Protein AF-A0A6A6JZA1-F1 (afdb_monomer)

Sequence (202 aa):
MRTACFWLVWRVARGAVVFSKGERRIKSPCVRAGSGHTCERHSVNQWWLGSPVAPGTAGSASALVFFPLVVSSAACGALLVVVTFALGLWAVARYLEDNPERHDPAEVVVDEVCGQTLVLTIPCILTQRGVFGVHLPSDALHQTIFLCSGLVCFRIFDVAKPWPVCIVDARVGGALGVMLDDIVAAIPASIVCLAMVNASFM

Structure (mmCIF, N/CA/C/O backbone):
data_AF-A0A6A6JZA1-F1
#
_entry.id   AF-A0A6A6JZA1-F1
#
loop_
_atom_site.group_PDB
_atom_site.id
_atom_site.type_symbol
_atom_site.label_atom_id
_atom_site.label_alt_id
_atom_site.label_comp_id
_atom_site.labe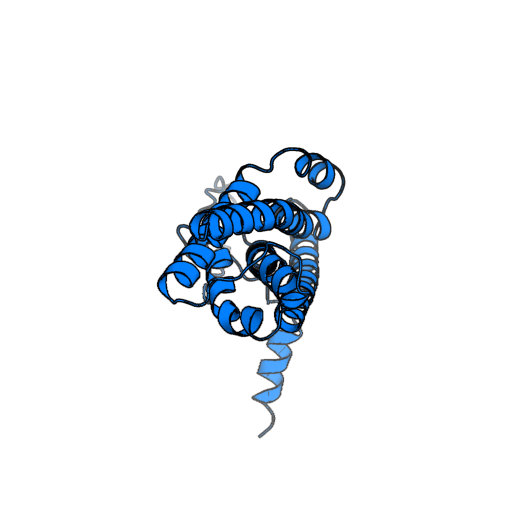l_asym_id
_atom_site.label_entity_id
_atom_site.label_seq_id
_atom_site.pdbx_PDB_ins_code
_atom_site.Cartn_x
_atom_site.Cartn_y
_atom_site.Cartn_z
_atom_site.occupancy
_atom_site.B_iso_or_equiv
_atom_site.auth_seq_id
_atom_site.auth_comp_id
_atom_site.auth_asym_id
_atom_site.auth_atom_id
_atom_site.pdbx_PDB_model_num
ATOM 1 N N . MET A 1 1 ? 9.822 -25.879 34.587 1.00 36.91 1 MET A N 1
ATOM 2 C CA . MET A 1 1 ? 9.972 -25.653 33.129 1.00 36.91 1 MET A CA 1
ATOM 3 C C . MET A 1 1 ? 8.611 -25.724 32.414 1.00 36.91 1 MET A C 1
ATOM 5 O O . MET A 1 1 ? 8.418 -26.643 31.642 1.00 36.91 1 MET A O 1
ATOM 9 N N . ARG A 1 2 ? 7.641 -24.821 32.672 1.00 32.28 2 ARG A N 1
ATOM 10 C CA . ARG A 1 2 ? 6.349 -24.748 31.926 1.00 32.28 2 ARG A CA 1
ATOM 11 C C . ARG A 1 2 ? 5.646 -23.366 31.991 1.00 32.28 2 ARG A C 1
ATOM 13 O O . ARG A 1 2 ? 4.432 -23.299 31.880 1.00 32.28 2 ARG A O 1
ATOM 20 N N . THR A 1 3 ? 6.365 -22.254 32.179 1.00 33.97 3 THR A N 1
ATOM 21 C CA . THR A 1 3 ? 5.732 -20.932 32.437 1.00 33.97 3 THR A CA 1
ATOM 22 C C . THR A 1 3 ? 6.088 -19.814 31.454 1.00 33.97 3 THR A C 1
ATOM 24 O O . THR A 1 3 ? 5.368 -18.825 31.397 1.00 33.97 3 THR A O 1
ATOM 27 N N . ALA A 1 4 ? 7.115 -19.970 30.613 1.00 29.55 4 ALA A N 1
ATOM 28 C CA . ALA A 1 4 ? 7.480 -18.943 29.627 1.00 29.55 4 ALA A CA 1
ATOM 29 C C . ALA A 1 4 ? 6.636 -19.006 28.336 1.00 29.55 4 ALA A C 1
ATOM 31 O O . ALA A 1 4 ? 6.319 -17.980 27.744 1.00 29.55 4 ALA A O 1
ATOM 32 N N . CYS A 1 5 ? 6.210 -20.205 27.924 1.00 25.75 5 CYS A N 1
ATOM 33 C CA . CYS A 1 5 ? 5.454 -20.388 26.680 1.00 25.75 5 CYS A CA 1
ATOM 34 C C . CYS A 1 5 ? 3.986 -19.936 26.813 1.00 25.75 5 CYS A C 1
ATOM 36 O O . CYS A 1 5 ? 3.404 -19.417 25.866 1.00 25.75 5 CYS A O 1
ATOM 38 N N . PHE A 1 6 ? 3.408 -20.047 28.015 1.00 25.45 6 PHE A N 1
ATOM 39 C CA . PHE A 1 6 ? 2.032 -19.615 28.269 1.00 25.45 6 PHE A CA 1
ATOM 40 C C . PHE A 1 6 ? 1.903 -18.086 28.287 1.00 25.45 6 PHE A C 1
ATOM 42 O O . PHE A 1 6 ? 0.905 -17.565 27.818 1.00 25.45 6 PHE A O 1
ATOM 49 N N . TRP A 1 7 ? 2.925 -17.350 28.736 1.00 26.45 7 TRP A N 1
ATOM 50 C CA . TRP A 1 7 ? 2.900 -15.880 28.770 1.00 26.45 7 TRP A CA 1
ATOM 51 C C . TRP A 1 7 ? 2.983 -15.229 27.385 1.00 26.45 7 TRP A C 1
ATOM 53 O O . TRP A 1 7 ? 2.331 -14.214 27.149 1.00 26.45 7 TRP A O 1
ATOM 63 N N . LEU A 1 8 ? 3.729 -15.828 26.452 1.00 30.88 8 LEU A N 1
ATOM 64 C CA . LEU A 1 8 ? 3.828 -15.329 25.079 1.00 30.88 8 LEU A CA 1
ATOM 65 C C . LEU A 1 8 ? 2.512 -15.546 24.311 1.00 30.88 8 LEU A C 1
ATOM 67 O O . LEU A 1 8 ? 2.046 -14.644 23.622 1.00 30.88 8 LEU A O 1
ATOM 71 N N . VAL A 1 9 ? 1.863 -16.700 24.508 1.00 31.53 9 VAL A N 1
ATOM 72 C CA . VAL A 1 9 ? 0.558 -17.019 23.901 1.00 31.53 9 VAL A CA 1
ATOM 73 C C . VAL A 1 9 ? -0.591 -16.266 24.590 1.00 31.53 9 VAL A C 1
ATOM 75 O O . VAL A 1 9 ? -1.517 -15.819 23.923 1.00 31.53 9 VAL A O 1
ATOM 78 N N . TRP A 1 10 ? -0.518 -16.023 25.903 1.00 29.17 10 TRP A N 1
ATOM 79 C CA . TRP A 1 10 ? -1.529 -15.263 26.655 1.00 29.17 10 TRP A CA 1
ATOM 80 C C . TRP A 1 10 ? -1.553 -13.766 26.291 1.00 29.17 10 TRP A C 1
ATOM 82 O O . TRP A 1 10 ? -2.620 -13.155 26.312 1.00 29.17 10 TRP A O 1
ATOM 92 N N . ARG A 1 11 ? -0.418 -13.187 25.863 1.00 32.66 11 ARG A N 1
ATOM 93 C CA . ARG A 1 11 ? -0.342 -11.815 25.314 1.00 32.66 11 ARG A CA 1
ATOM 94 C C . ARG A 1 11 ? -0.900 -11.705 23.886 1.00 32.66 11 ARG A C 1
ATOM 96 O O . ARG A 1 11 ? -1.399 -10.651 23.517 1.00 32.66 11 ARG A O 1
ATOM 103 N N . VAL A 1 12 ? -0.870 -12.801 23.123 1.00 37.16 12 VAL A N 1
ATOM 104 C CA . VAL A 1 12 ? -1.481 -12.912 21.785 1.00 37.16 12 VAL A CA 1
ATOM 105 C C . VAL A 1 12 ? -2.990 -13.202 21.878 1.00 37.16 12 VAL A C 1
ATOM 107 O O . VAL A 1 12 ? -3.761 -12.720 21.056 1.00 37.16 12 VAL A O 1
ATOM 110 N N . ALA A 1 13 ? -3.439 -13.927 22.909 1.00 31.69 13 ALA A N 1
ATOM 111 C CA . ALA A 1 13 ? -4.833 -14.360 23.065 1.00 31.69 13 ALA A CA 1
ATOM 112 C C . ALA A 1 13 ? -5.774 -13.334 23.737 1.00 31.69 13 ALA A C 1
ATOM 114 O O . ALA A 1 13 ? -6.988 -13.453 23.593 1.00 31.69 13 ALA A O 1
ATOM 115 N N . ARG A 1 14 ? -5.255 -12.325 24.460 1.00 31.02 14 ARG A N 1
ATOM 116 C CA . ARG A 1 14 ? -6.055 -11.259 25.113 1.00 31.02 14 ARG A CA 1
ATOM 117 C C . ARG A 1 14 ? -6.115 -9.934 24.341 1.00 31.02 14 ARG A C 1
ATOM 119 O O . ARG A 1 14 ? -6.264 -8.879 24.944 1.00 31.02 14 ARG A O 1
ATOM 126 N N . GLY A 1 15 ? -6.025 -9.967 23.014 1.00 34.81 15 GLY A N 1
ATOM 127 C CA . GLY A 1 15 ? -6.570 -8.867 22.206 1.00 34.81 15 GLY A CA 1
ATOM 128 C C . GLY A 1 15 ? -5.766 -7.563 22.158 1.00 34.81 15 GLY A C 1
ATOM 129 O O . GLY A 1 15 ? -6.158 -6.651 21.445 1.00 34.81 15 GLY A O 1
ATOM 130 N N . ALA A 1 16 ? -4.639 -7.447 22.862 1.00 32.25 16 ALA A N 1
ATOM 131 C CA . ALA A 1 16 ? -3.838 -6.225 22.891 1.00 32.25 16 ALA A CA 1
ATOM 132 C C . ALA A 1 16 ? -2.736 -6.245 21.821 1.00 32.25 16 ALA A C 1
ATOM 134 O O . ALA A 1 16 ? -1.547 -6.164 22.122 1.00 32.25 16 ALA A O 1
ATOM 135 N N . VAL A 1 17 ? -3.140 -6.346 20.557 1.00 36.25 17 VAL A N 1
ATOM 136 C CA . VAL A 1 17 ? -2.353 -5.788 19.450 1.00 36.25 17 VAL A CA 1
ATOM 137 C C . VAL A 1 17 ? -3.166 -4.635 18.871 1.00 36.25 17 VAL A C 1
ATOM 139 O O . VAL A 1 17 ? -3.538 -4.612 17.706 1.00 36.25 17 VAL A O 1
ATOM 142 N N . VAL A 1 18 ? -3.502 -3.678 19.734 1.00 37.31 18 VAL A N 1
ATOM 143 C CA . VAL A 1 18 ? -3.857 -2.337 19.279 1.00 37.31 18 VAL A CA 1
ATOM 144 C C . VAL A 1 18 ? -2.541 -1.577 19.259 1.00 37.31 18 VAL A C 1
ATOM 146 O O . VAL A 1 18 ? -1.964 -1.282 20.309 1.00 37.31 18 VAL A O 1
ATOM 149 N N . PHE A 1 19 ? -2.024 -1.347 18.054 1.00 41.75 19 PHE A N 1
ATOM 150 C CA . PHE A 1 19 ? -0.825 -0.551 17.813 1.00 41.75 19 PHE A CA 1
ATOM 151 C C . PHE A 1 19 ? -1.135 0.916 18.106 1.00 41.75 19 PHE A C 1
ATOM 153 O O . PHE A 1 19 ? -1.356 1.700 17.203 1.00 41.75 19 PHE A O 1
ATOM 160 N N . SER A 1 20 ? -1.206 1.255 19.391 1.00 32.50 20 SER A N 1
ATOM 161 C CA . SER A 1 20 ? -1.643 2.557 19.878 1.00 32.50 20 SER A CA 1
ATOM 162 C C . SER A 1 20 ? -0.616 3.662 19.611 1.00 32.50 20 SER A C 1
ATOM 164 O O . SER A 1 20 ? 0.585 3.520 19.861 1.00 32.50 20 SER A O 1
ATOM 166 N N . LYS A 1 21 ? -1.121 4.803 19.149 1.00 34.72 21 LYS A N 1
ATOM 167 C CA . LYS A 1 21 ? -0.420 6.081 19.015 1.00 34.72 21 LYS A CA 1
ATOM 168 C C . LYS A 1 21 ? -0.511 6.841 20.333 1.00 34.72 21 LYS A C 1
ATOM 170 O O . LYS A 1 21 ? -1.587 7.244 20.764 1.00 34.72 21 LYS A O 1
ATOM 175 N N . GLY A 1 22 ? 0.637 7.045 20.967 1.00 34.72 22 GLY A N 1
ATOM 176 C CA . GLY A 1 22 ? 0.732 7.789 22.218 1.00 34.72 22 GLY A CA 1
ATOM 177 C C . GLY A 1 22 ? 0.285 9.253 22.102 1.00 34.72 22 GLY A C 1
ATOM 178 O O . GLY A 1 22 ? 0.725 9.986 21.220 1.00 34.72 22 GLY A O 1
ATOM 179 N N . GLU A 1 23 ? -0.552 9.636 23.070 1.00 33.97 23 GLU A N 1
ATOM 180 C CA . GLU A 1 23 ? -0.785 10.955 23.672 1.00 33.97 23 GLU A CA 1
ATOM 181 C C . GLU A 1 23 ? -1.132 12.156 22.760 1.00 33.97 23 GLU A C 1
ATOM 183 O O . GLU A 1 23 ? -0.311 13.036 22.492 1.00 33.97 23 GLU A O 1
ATOM 188 N N . ARG A 1 24 ? -2.429 12.348 22.469 1.00 32.56 24 ARG A N 1
ATOM 189 C CA . ARG A 1 24 ? -2.971 13.717 22.487 1.00 32.56 24 ARG A CA 1
ATOM 190 C C . ARG A 1 24 ? -3.412 14.036 23.904 1.00 32.56 24 ARG A C 1
ATOM 192 O O . ARG A 1 24 ? -4.341 13.437 24.429 1.00 32.56 24 ARG A O 1
ATOM 199 N N . ARG A 1 25 ? -2.721 15.004 24.504 1.00 32.75 25 ARG A N 1
ATOM 200 C CA . ARG A 1 25 ? -3.010 15.617 25.801 1.00 32.75 25 ARG A CA 1
ATOM 201 C C . ARG A 1 25 ? -4.481 16.063 25.850 1.00 32.75 25 ARG A C 1
ATOM 203 O O . ARG A 1 25 ? -4.802 17.183 25.456 1.00 32.75 25 ARG A O 1
ATOM 210 N N . ILE A 1 26 ? -5.370 15.199 26.337 1.00 31.22 26 ILE A N 1
ATOM 211 C CA . ILE A 1 26 ? -6.751 15.563 26.650 1.00 31.22 26 ILE A CA 1
ATOM 212 C C . ILE A 1 26 ? -6.670 16.501 27.856 1.00 31.22 26 ILE A C 1
ATOM 214 O O . ILE A 1 26 ? -6.444 16.075 28.986 1.00 31.22 26 ILE A O 1
ATOM 218 N N . LYS A 1 27 ? -6.819 17.809 27.622 1.00 29.64 27 LYS A N 1
ATOM 219 C CA . LYS A 1 27 ? -7.320 18.703 28.668 1.00 29.64 27 LYS A CA 1
ATOM 220 C C . LYS A 1 27 ? -8.795 18.358 28.843 1.00 29.64 27 LYS A C 1
ATOM 222 O O . LYS A 1 27 ? -9.653 18.971 28.217 1.00 29.64 27 LYS A O 1
ATOM 227 N N . SER A 1 28 ? -9.088 17.353 29.654 1.00 33.66 28 SER A N 1
ATOM 228 C CA . SER A 1 28 ? -10.430 17.197 30.198 1.00 33.66 28 SER A CA 1
ATOM 229 C C . SER A 1 28 ? -10.670 18.397 31.119 1.00 33.66 28 SER A C 1
ATOM 231 O O . SER A 1 28 ? -9.764 18.780 31.871 1.00 33.66 28 SER A O 1
ATOM 233 N N . PRO A 1 29 ? -11.846 19.048 31.074 1.00 29.92 29 PRO A N 1
ATOM 234 C CA . PRO A 1 29 ? -12.214 19.964 32.136 1.00 29.92 29 PRO A CA 1
ATOM 235 C C . PRO A 1 29 ? -12.198 19.142 33.423 1.00 29.92 29 PRO A C 1
ATOM 237 O O . PRO A 1 29 ? -12.882 18.122 33.508 1.00 29.92 29 PRO A O 1
ATOM 240 N N . CYS A 1 30 ? -11.391 19.542 34.405 1.00 32.28 30 CYS A N 1
ATOM 241 C CA . CYS A 1 30 ? -11.480 18.988 35.747 1.00 32.28 30 CYS A CA 1
ATOM 242 C C . CYS A 1 30 ? -12.906 19.215 36.262 1.00 32.28 30 CYS A C 1
ATOM 244 O O . CYS A 1 30 ? -13.222 20.289 36.775 1.00 32.28 30 CYS A O 1
ATOM 246 N N . VAL A 1 31 ? -13.765 18.206 36.145 1.00 38.88 31 VAL A N 1
ATOM 247 C CA . VAL A 1 31 ? -14.954 18.107 36.981 1.00 38.88 31 VAL A CA 1
ATOM 248 C C . VAL A 1 31 ? -14.425 17.846 38.386 1.00 38.88 31 VAL A C 1
ATOM 250 O O . VAL A 1 31 ? -13.819 16.809 38.654 1.00 38.88 31 VAL A O 1
ATOM 253 N N . ARG A 1 32 ? -14.566 18.840 39.270 1.00 42.22 32 ARG A N 1
ATOM 254 C CA . ARG A 1 32 ? -14.274 18.689 40.699 1.00 42.22 32 ARG A CA 1
ATOM 255 C C . ARG A 1 32 ? -15.180 17.594 41.256 1.00 42.22 32 ARG A C 1
ATOM 257 O O . ARG A 1 32 ? -16.349 17.850 41.516 1.00 42.22 32 ARG A O 1
ATOM 264 N N . ALA A 1 33 ? -14.625 16.414 41.483 1.00 35.66 33 ALA A N 1
ATOM 265 C CA . ALA A 1 33 ? -15.196 15.432 42.385 1.00 35.66 33 ALA A CA 1
ATOM 266 C C . ALA A 1 33 ? -14.297 15.375 43.623 1.00 35.66 33 ALA A C 1
ATOM 268 O O . ALA A 1 33 ? -13.110 15.060 43.539 1.00 35.66 33 ALA A O 1
ATOM 269 N N . GLY A 1 34 ? -14.854 15.767 44.770 1.00 42.59 34 GLY A N 1
ATOM 270 C CA . GLY A 1 34 ? -14.250 15.478 46.062 1.00 42.59 34 GLY A CA 1
ATOM 271 C C . GLY A 1 34 ? -14.173 13.965 46.280 1.00 42.59 34 GLY A C 1
ATOM 272 O O . GLY A 1 34 ? -14.992 13.224 45.746 1.00 42.59 34 GLY A O 1
ATOM 273 N N . SER A 1 35 ? -13.212 13.554 47.109 1.00 38.03 35 SER A N 1
ATOM 274 C CA . SER A 1 35 ? -12.855 12.181 47.512 1.00 38.03 35 SER A CA 1
ATOM 275 C C . SER A 1 35 ? -11.801 11.458 46.649 1.00 38.03 35 SER A C 1
ATOM 277 O O . SER A 1 35 ? -12.060 10.880 45.602 1.00 38.03 35 SER A O 1
ATOM 279 N N . GLY A 1 36 ? -10.557 11.503 47.141 1.00 42.88 36 GLY A N 1
ATOM 280 C CA . GLY A 1 36 ? -9.776 10.316 47.517 1.00 42.88 36 GLY A CA 1
ATOM 281 C C . GLY A 1 36 ? -9.314 9.290 46.478 1.00 42.88 36 GLY A C 1
ATOM 282 O O . GLY A 1 36 ? -8.577 8.393 46.871 1.00 42.88 36 GLY A O 1
ATOM 283 N N . HIS A 1 37 ? -9.674 9.382 45.200 1.00 33.69 37 HIS A N 1
ATOM 284 C CA . HIS A 1 37 ? -9.234 8.398 44.207 1.00 33.69 37 HIS A CA 1
ATOM 285 C C . HIS A 1 37 ? -8.022 8.908 43.422 1.00 33.69 37 HIS A C 1
ATOM 287 O O . HIS A 1 37 ? -8.110 9.829 42.609 1.00 33.69 37 HIS A O 1
ATOM 293 N N . THR A 1 38 ? -6.859 8.310 43.687 1.00 32.75 38 THR A N 1
ATOM 294 C CA . THR A 1 38 ? -5.650 8.486 42.882 1.00 32.75 38 THR A CA 1
ATOM 295 C C . THR A 1 38 ? -5.937 8.021 41.459 1.00 32.75 38 THR A C 1
ATOM 297 O O . THR A 1 38 ? -6.180 6.843 41.218 1.00 32.75 38 THR A O 1
ATOM 300 N N . CYS A 1 39 ? -5.932 8.965 40.521 1.00 32.69 39 CYS A N 1
ATOM 301 C CA . CYS A 1 39 ? -6.015 8.706 39.091 1.00 32.69 39 CYS A CA 1
ATOM 302 C C . CYS A 1 39 ? -4.750 7.944 38.662 1.00 32.69 39 CYS A C 1
ATOM 304 O O . CYS A 1 39 ? -3.706 8.554 38.411 1.00 32.69 39 CYS A O 1
ATOM 306 N N . GLU A 1 40 ? -4.815 6.609 38.663 1.00 33.75 40 GLU A N 1
ATOM 307 C CA . GLU A 1 40 ? -3.762 5.762 38.111 1.00 33.75 40 GLU A CA 1
ATOM 308 C C . GLU A 1 40 ? -3.711 5.975 36.601 1.00 33.75 40 GLU A C 1
ATOM 310 O O . GLU A 1 40 ? -4.540 5.524 35.812 1.00 33.75 40 GLU A O 1
ATOM 315 N N . ARG A 1 41 ? -2.713 6.762 36.219 1.00 29.98 41 ARG A N 1
ATOM 316 C CA . ARG A 1 41 ? -2.369 7.099 34.851 1.00 29.98 41 ARG A CA 1
ATOM 317 C C . ARG A 1 41 ? -1.752 5.848 34.230 1.00 29.98 41 ARG A C 1
ATOM 319 O O . ARG A 1 41 ? -0.551 5.622 34.363 1.00 29.98 41 ARG A O 1
ATOM 326 N N . HIS A 1 42 ? -2.569 5.009 33.599 1.00 32.03 42 HIS A N 1
ATOM 327 C CA . HIS A 1 42 ? -2.067 3.893 32.804 1.00 32.03 42 HIS A CA 1
ATOM 328 C C . HIS A 1 42 ? -1.300 4.450 31.598 1.00 32.03 42 HIS A C 1
ATOM 330 O O . HIS A 1 42 ? -1.863 4.741 30.549 1.00 32.03 42 HIS A O 1
ATOM 336 N N . SER A 1 43 ? 0.009 4.624 31.787 1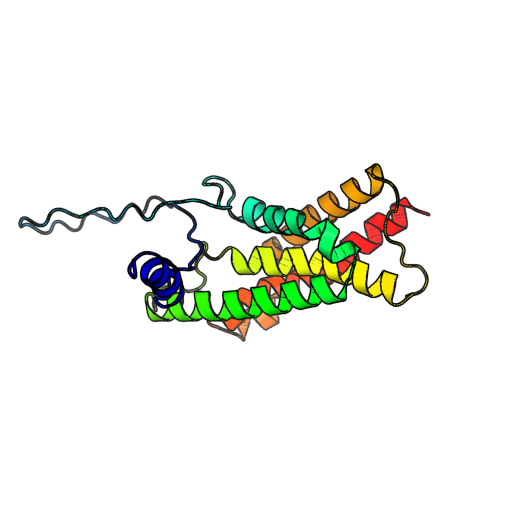.00 33.28 43 SER A N 1
ATOM 337 C CA . SER A 1 43 ? 0.999 4.799 30.729 1.00 33.28 43 SER A CA 1
ATOM 338 C C . SER A 1 43 ? 1.002 3.523 29.894 1.00 33.28 43 SER A C 1
ATOM 340 O O . SER A 1 43 ? 1.662 2.543 30.247 1.00 33.28 43 SER A O 1
ATOM 342 N N . VAL A 1 44 ? 0.208 3.493 28.824 1.00 37.09 44 VAL A N 1
ATOM 343 C CA . VAL A 1 44 ? 0.253 2.393 27.862 1.00 37.09 44 VAL A CA 1
ATOM 344 C C . VAL A 1 44 ? 1.455 2.638 26.965 1.00 37.09 44 VAL A C 1
ATOM 346 O O . VAL A 1 44 ? 1.516 3.580 26.181 1.00 37.09 44 VAL A O 1
ATOM 349 N N . ASN A 1 45 ? 2.454 1.802 27.192 1.00 29.66 45 ASN A N 1
ATOM 350 C CA . ASN A 1 45 ? 3.789 1.908 26.643 1.00 29.66 45 ASN A CA 1
ATOM 351 C C . ASN A 1 45 ? 3.763 1.876 25.108 1.00 29.66 45 ASN A C 1
ATOM 353 O O . ASN A 1 45 ? 3.201 0.971 24.496 1.00 29.66 45 ASN A O 1
ATOM 357 N N . GLN A 1 46 ? 4.412 2.888 24.543 1.00 46.06 46 GLN A N 1
ATOM 358 C CA . GLN A 1 46 ? 4.773 3.087 23.142 1.00 46.06 46 GLN A CA 1
ATOM 359 C C . GLN A 1 46 ? 5.724 1.966 22.656 1.00 46.06 46 GLN A C 1
ATOM 361 O O . GLN A 1 46 ? 6.157 1.153 23.468 1.00 46.06 46 GLN A O 1
ATOM 366 N N . TRP A 1 47 ? 6.082 1.969 21.363 1.00 36.66 47 TRP A N 1
ATOM 367 C CA . TRP A 1 47 ? 6.980 1.044 20.625 1.00 36.66 47 TRP A CA 1
ATOM 368 C C . TRP A 1 47 ? 6.230 -0.102 19.916 1.00 36.66 47 TRP A C 1
ATOM 370 O O . TRP A 1 47 ? 5.618 -0.955 20.545 1.00 36.66 47 TRP A O 1
ATOM 380 N N . TRP A 1 48 ? 6.199 -0.152 18.578 1.00 33.16 48 TRP A N 1
ATOM 381 C CA . TRP A 1 48 ? 7.398 -0.347 17.745 1.00 33.16 48 TRP A CA 1
ATOM 382 C C . TRP A 1 48 ? 7.536 0.545 16.494 1.00 33.16 48 TRP A C 1
ATOM 384 O O . TRP A 1 48 ? 8.616 0.570 15.917 1.00 33.16 48 TRP A O 1
ATOM 394 N N . LEU A 1 49 ? 6.503 1.288 16.076 1.00 43.34 49 LEU A N 1
ATOM 395 C CA . LEU A 1 49 ? 6.524 2.046 14.805 1.00 43.34 49 LEU A CA 1
ATOM 396 C C . LEU A 1 49 ? 5.776 3.395 14.850 1.00 43.34 49 LEU A C 1
ATOM 398 O O . LEU A 1 49 ? 5.677 4.073 13.838 1.00 43.34 49 LEU A O 1
ATOM 402 N N . GLY A 1 50 ? 5.262 3.820 16.009 1.00 38.00 50 GLY A N 1
ATOM 403 C CA . GLY A 1 50 ? 4.557 5.098 16.161 1.00 38.00 50 GLY A CA 1
ATOM 404 C C . GLY A 1 50 ? 5.490 6.236 16.582 1.00 38.00 50 GLY A C 1
ATOM 405 O O . GLY A 1 50 ? 5.967 6.264 17.718 1.00 38.00 50 GLY A O 1
ATOM 406 N N . SER A 1 51 ? 5.721 7.207 15.695 1.00 38.78 51 SER A N 1
ATOM 407 C CA . SER A 1 51 ? 6.338 8.488 16.069 1.00 38.78 51 SER A CA 1
ATOM 408 C C . SER A 1 51 ? 5.328 9.347 16.846 1.00 38.78 51 SER A C 1
ATOM 410 O O . SER A 1 51 ? 4.198 9.483 16.383 1.00 38.78 51 SER A O 1
ATOM 412 N N . PRO A 1 52 ? 5.6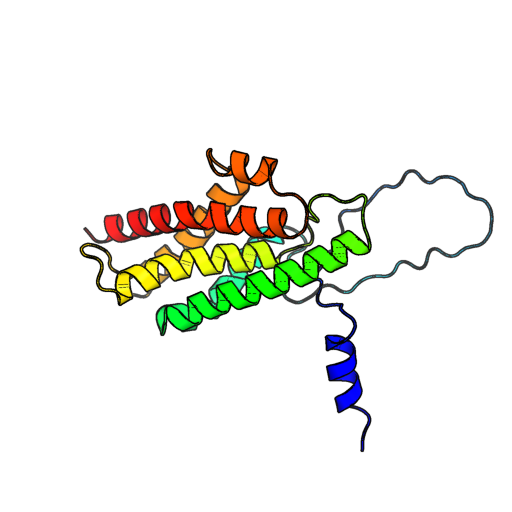95 9.984 17.976 1.00 39.81 52 PRO A N 1
ATOM 413 C CA . PRO A 1 52 ? 4.800 10.902 18.691 1.00 39.81 52 PRO A CA 1
ATOM 414 C C . PRO A 1 52 ? 4.474 12.176 17.886 1.00 39.81 52 PRO A C 1
ATOM 416 O O . PRO A 1 52 ? 3.579 12.926 18.262 1.00 39.81 52 PRO A O 1
ATOM 419 N N . VAL A 1 53 ? 5.195 12.430 16.785 1.00 50.50 53 VAL A N 1
ATOM 420 C CA . VAL A 1 53 ? 5.086 13.657 15.977 1.00 50.50 53 VAL A CA 1
ATOM 421 C C . VAL A 1 53 ? 4.335 13.417 14.664 1.00 50.50 53 VAL A C 1
ATOM 423 O O . VAL A 1 53 ? 3.513 14.235 14.265 1.00 50.50 53 VAL A O 1
ATOM 426 N N . ALA A 1 54 ? 4.593 12.284 14.004 1.00 54.25 54 ALA A N 1
ATOM 427 C CA . ALA A 1 54 ? 3.968 11.903 12.734 1.00 54.25 54 ALA A CA 1
ATOM 428 C C . ALA A 1 54 ? 3.790 10.375 12.670 1.00 54.25 54 ALA A C 1
ATOM 430 O O . ALA A 1 54 ? 4.470 9.684 11.910 1.00 54.25 54 ALA A O 1
ATOM 431 N N . PRO A 1 55 ? 2.911 9.818 13.508 1.00 60.00 55 PRO A N 1
ATOM 432 C CA . PRO A 1 55 ? 2.677 8.375 13.572 1.00 60.00 55 PRO A CA 1
ATOM 433 C C . PRO A 1 55 ? 2.144 7.840 12.248 1.00 60.00 55 PRO A C 1
ATOM 435 O O . PRO A 1 55 ? 2.441 6.699 11.926 1.00 60.00 55 PRO A O 1
ATOM 438 N N . GLY A 1 56 ? 1.486 8.703 11.462 1.00 58.59 56 GLY A N 1
ATOM 439 C CA . GLY A 1 56 ? 0.968 8.325 10.160 1.00 58.59 56 GLY A CA 1
ATOM 440 C C . GLY A 1 56 ? 2.055 8.035 9.113 1.00 58.59 56 GLY A C 1
ATOM 441 O O . GLY A 1 56 ? 2.102 7.049 8.377 1.00 58.59 56 GLY A O 1
ATOM 442 N N . THR A 1 57 ? 3.058 8.911 9.111 1.00 72.38 57 THR A N 1
ATOM 443 C CA . THR A 1 57 ? 4.254 8.751 8.284 1.00 72.38 57 THR A CA 1
ATOM 444 C C . THR A 1 57 ? 5.087 7.559 8.737 1.00 72.38 57 THR A C 1
ATOM 446 O O . THR A 1 57 ? 5.677 6.880 7.907 1.00 72.38 57 THR A O 1
ATOM 449 N N . ALA A 1 58 ? 5.138 7.295 10.043 1.00 75.38 58 ALA A N 1
ATOM 450 C CA . ALA A 1 58 ? 5.886 6.170 10.585 1.00 75.38 58 ALA A CA 1
ATOM 451 C C . ALA A 1 58 ? 5.202 4.820 10.283 1.00 75.38 58 ALA A C 1
ATOM 453 O O . ALA A 1 58 ? 5.894 3.859 9.946 1.00 75.38 58 ALA A O 1
ATOM 454 N N . GLY A 1 59 ? 3.864 4.777 10.296 1.00 71.19 59 GLY A N 1
ATOM 455 C CA . GLY A 1 59 ? 3.059 3.657 9.806 1.00 71.19 59 GLY A CA 1
ATOM 456 C C . GLY A 1 59 ? 3.324 3.362 8.340 1.00 71.19 59 GLY A C 1
ATOM 457 O O . GLY A 1 59 ? 3.828 2.290 8.004 1.00 71.19 59 GLY A O 1
ATOM 458 N N . SER A 1 60 ? 3.117 4.356 7.479 1.00 76.31 60 SER A N 1
ATOM 459 C CA . SER A 1 60 ? 3.407 4.240 6.044 1.00 76.31 60 SER A CA 1
ATOM 460 C C . SER A 1 60 ? 4.868 3.822 5.791 1.00 76.31 60 SER A C 1
ATOM 462 O O . SER A 1 60 ? 5.143 2.862 5.077 1.00 76.31 60 SER A O 1
ATOM 464 N N . ALA A 1 61 ? 5.845 4.454 6.449 1.00 84.75 61 ALA A N 1
ATOM 465 C CA . ALA A 1 61 ? 7.258 4.099 6.292 1.00 84.75 61 ALA A CA 1
ATOM 466 C C . ALA A 1 61 ? 7.582 2.669 6.757 1.00 84.75 61 ALA A C 1
ATOM 468 O O . ALA A 1 61 ? 8.500 2.048 6.225 1.00 84.75 61 ALA A O 1
ATOM 469 N N . SER A 1 62 ? 6.830 2.113 7.710 1.00 81.94 62 SER A N 1
ATOM 470 C CA . SER A 1 62 ? 7.044 0.739 8.171 1.00 81.94 62 SER A CA 1
ATOM 471 C C . SER A 1 62 ? 6.778 -0.305 7.085 1.00 81.94 62 SER A C 1
ATOM 473 O O . SER A 1 62 ? 7.466 -1.326 7.040 1.00 81.94 62 SER A O 1
ATOM 475 N N . ALA A 1 63 ? 5.864 -0.019 6.150 1.00 82.62 63 ALA A N 1
ATOM 476 C CA . ALA A 1 63 ? 5.593 -0.891 5.012 1.00 82.62 63 ALA A CA 1
ATOM 477 C C . ALA A 1 63 ? 6.829 -1.065 4.106 1.00 82.62 63 ALA A C 1
ATOM 479 O O . ALA A 1 63 ? 6.996 -2.109 3.473 1.00 82.62 63 ALA A O 1
ATOM 480 N N . LEU A 1 64 ? 7.746 -0.086 4.095 1.00 83.94 64 LEU A N 1
ATOM 481 C CA . LEU A 1 64 ? 8.986 -0.135 3.314 1.00 83.94 64 LEU A CA 1
ATOM 482 C C . LEU A 1 64 ? 9.929 -1.252 3.780 1.00 83.94 64 LEU A C 1
ATOM 484 O O . LEU A 1 64 ? 10.687 -1.780 2.971 1.00 83.94 64 LEU A O 1
ATOM 488 N N . VAL A 1 65 ? 9.859 -1.670 5.050 1.00 85.50 65 VAL A N 1
ATOM 489 C CA . VAL A 1 65 ? 10.658 -2.798 5.569 1.00 85.50 65 VAL A CA 1
ATOM 490 C C . VAL A 1 65 ? 10.320 -4.095 4.828 1.00 85.50 65 VAL A C 1
ATOM 492 O O . VAL A 1 65 ? 11.190 -4.936 4.609 1.00 85.50 65 VAL A O 1
ATOM 495 N N . PHE A 1 66 ? 9.071 -4.240 4.384 1.00 82.38 66 PHE A N 1
ATOM 496 C CA . PHE A 1 66 ? 8.608 -5.408 3.639 1.00 82.38 66 PHE A CA 1
ATOM 497 C C . PHE A 1 66 ? 8.861 -5.304 2.131 1.00 82.38 66 PHE A C 1
ATOM 499 O O . PHE A 1 66 ? 8.630 -6.273 1.410 1.00 82.38 66 PHE A O 1
ATOM 506 N N . PHE A 1 67 ? 9.370 -4.175 1.631 1.00 84.06 67 PHE A N 1
ATOM 507 C CA . PHE A 1 67 ? 9.541 -3.948 0.198 1.00 84.06 67 PHE A CA 1
ATOM 508 C C . PHE A 1 67 ? 10.370 -5.024 -0.530 1.00 84.06 67 PHE A C 1
ATOM 510 O O . PHE A 1 67 ? 9.900 -5.500 -1.565 1.00 84.06 67 PHE A O 1
ATOM 517 N N . PRO A 1 68 ? 11.530 -5.492 -0.018 1.00 86.06 68 PRO A N 1
ATOM 518 C CA . PRO A 1 68 ? 12.291 -6.547 -0.695 1.00 86.06 68 PRO A CA 1
ATOM 519 C C . PRO A 1 68 ? 11.472 -7.827 -0.900 1.00 86.06 68 PRO A C 1
ATOM 521 O O . PRO A 1 68 ? 11.576 -8.483 -1.936 1.00 86.06 68 PRO A O 1
ATOM 524 N N . LEU A 1 69 ? 10.606 -8.154 0.065 1.00 87.75 69 LEU A N 1
ATOM 525 C CA . LEU A 1 69 ? 9.707 -9.299 -0.029 1.00 87.75 69 LEU A CA 1
ATOM 526 C C . LEU A 1 69 ? 8.635 -9.077 -1.108 1.00 87.75 69 LEU A C 1
ATOM 528 O O . LEU A 1 69 ? 8.394 -9.976 -1.913 1.00 87.75 69 LEU A O 1
ATOM 532 N N . VAL A 1 70 ? 8.045 -7.880 -1.173 1.00 87.56 70 VAL A N 1
ATOM 533 C CA . VAL A 1 70 ? 7.021 -7.520 -2.173 1.00 87.56 70 VAL A CA 1
ATOM 534 C C . VAL A 1 70 ? 7.585 -7.575 -3.598 1.00 87.56 70 VAL A C 1
ATOM 536 O O . VAL A 1 70 ? 6.940 -8.124 -4.490 1.00 87.56 70 VAL A O 1
ATOM 539 N N . VAL A 1 71 ? 8.806 -7.074 -3.810 1.00 86.00 71 VAL A N 1
ATOM 540 C CA . VAL A 1 71 ? 9.483 -7.126 -5.118 1.00 86.00 71 VAL A CA 1
ATOM 541 C C . VAL A 1 71 ? 9.814 -8.560 -5.519 1.00 86.00 71 VAL A C 1
ATOM 543 O O . VAL A 1 71 ? 9.633 -8.931 -6.679 1.00 86.00 71 VAL A O 1
ATOM 546 N N . SER A 1 72 ? 10.264 -9.384 -4.565 1.00 87.69 72 SER A N 1
ATOM 547 C CA . SER A 1 72 ? 10.605 -10.786 -4.838 1.00 87.69 72 SER A CA 1
ATOM 548 C C . SER A 1 72 ? 9.394 -11.608 -5.290 1.00 87.69 72 SER A C 1
ATOM 550 O O . SER A 1 72 ? 9.521 -12.513 -6.111 1.00 87.69 72 SER A O 1
ATOM 552 N N . SER A 1 73 ? 8.206 -11.281 -4.776 1.00 92.12 73 SER A N 1
ATOM 553 C CA . SER A 1 73 ? 6.965 -11.983 -5.069 1.00 92.12 73 SER A CA 1
ATOM 554 C C . SER A 1 73 ? 5.779 -11.074 -4.778 1.00 92.12 73 SER A C 1
ATOM 556 O O . SER A 1 73 ? 5.445 -10.809 -3.619 1.00 92.12 73 SER A O 1
ATOM 558 N N . ALA A 1 74 ? 5.070 -10.652 -5.827 1.00 92.12 74 ALA A N 1
ATOM 559 C CA . ALA A 1 74 ? 3.871 -9.847 -5.650 1.00 92.12 74 ALA A CA 1
ATOM 560 C C . ALA A 1 74 ? 2.758 -10.640 -4.941 1.00 92.12 74 ALA A C 1
ATOM 562 O O . ALA A 1 74 ? 1.896 -10.047 -4.297 1.00 92.12 74 ALA A O 1
ATOM 563 N N . ALA A 1 75 ? 2.805 -11.978 -4.987 1.00 93.88 75 ALA A N 1
ATOM 564 C CA . ALA A 1 75 ? 1.931 -12.835 -4.191 1.00 93.88 75 ALA A CA 1
ATOM 565 C C . ALA A 1 75 ? 2.206 -12.699 -2.684 1.00 93.88 75 ALA A C 1
ATOM 567 O O . ALA A 1 75 ? 1.262 -12.671 -1.897 1.00 93.88 75 ALA A O 1
ATOM 568 N N . CYS A 1 76 ? 3.472 -12.554 -2.273 1.00 93.62 76 CYS A N 1
ATOM 569 C CA . CYS A 1 76 ? 3.812 -12.262 -0.880 1.00 93.62 76 CYS A CA 1
ATOM 570 C C . CYS A 1 76 ? 3.316 -10.872 -0.466 1.00 93.62 76 CYS A C 1
ATOM 572 O O . CYS A 1 76 ? 2.768 -10.735 0.624 1.00 93.62 76 CYS A O 1
ATOM 574 N N . GLY A 1 77 ? 3.437 -9.867 -1.339 1.00 93.06 77 GLY A N 1
ATOM 575 C CA . GLY A 1 77 ? 2.857 -8.541 -1.094 1.00 93.06 77 GLY A CA 1
ATOM 576 C C . GLY A 1 77 ? 1.335 -8.572 -0.953 1.00 93.06 77 GLY A C 1
ATOM 577 O O . GLY A 1 77 ? 0.791 -8.040 0.010 1.00 93.06 77 GLY A O 1
ATOM 578 N N . ALA A 1 78 ? 0.640 -9.282 -1.844 1.00 94.38 78 ALA A N 1
ATOM 579 C CA . ALA A 1 78 ? -0.809 -9.448 -1.766 1.00 94.38 78 ALA A CA 1
ATOM 580 C C . ALA A 1 78 ? -1.234 -10.181 -0.483 1.00 94.38 78 ALA A C 1
ATOM 582 O O . ALA A 1 78 ? -2.200 -9.782 0.164 1.00 94.38 78 ALA A O 1
ATOM 583 N N . LEU A 1 79 ? -0.490 -11.217 -0.082 1.00 95.06 79 LEU A N 1
ATOM 584 C CA . LEU A 1 79 ? -0.722 -11.913 1.180 1.00 95.06 79 LEU A CA 1
ATOM 585 C C . LEU A 1 79 ? -0.527 -10.981 2.380 1.00 95.06 79 LEU A C 1
ATOM 587 O O . LEU A 1 79 ? -1.351 -11.009 3.290 1.00 95.06 79 LEU A O 1
ATOM 591 N N . LEU A 1 80 ? 0.519 -10.147 2.378 1.00 92.69 80 LEU A N 1
ATOM 592 C CA . LEU A 1 80 ? 0.732 -9.151 3.428 1.00 92.69 80 LEU A CA 1
ATOM 593 C C . LEU A 1 80 ? -0.459 -8.203 3.532 1.00 92.69 80 LEU A C 1
ATOM 595 O O . LEU A 1 80 ? -0.982 -8.070 4.630 1.00 92.69 80 LEU A O 1
ATOM 599 N N . VAL A 1 81 ? -0.937 -7.644 2.413 1.00 94.50 81 VAL A N 1
ATOM 600 C CA . VAL A 1 81 ? -2.131 -6.779 2.391 1.00 94.50 81 VAL A CA 1
ATOM 601 C C . VAL A 1 81 ? -3.334 -7.496 3.002 1.00 94.50 81 VAL A C 1
ATOM 603 O O . VAL A 1 81 ? -3.990 -6.947 3.878 1.00 94.50 81 VAL A O 1
ATOM 606 N N . VAL A 1 82 ? -3.616 -8.737 2.592 1.00 95.25 82 VAL A N 1
ATOM 607 C CA . VAL A 1 82 ? -4.749 -9.511 3.131 1.00 95.25 82 VAL A CA 1
ATOM 608 C C . VAL A 1 82 ? -4.606 -9.742 4.637 1.00 95.25 82 VAL A C 1
ATOM 610 O O . VAL A 1 82 ? -5.574 -9.584 5.380 1.00 95.25 82 VAL A O 1
ATOM 613 N N . VAL A 1 83 ? -3.407 -10.098 5.101 1.00 92.81 83 VAL A N 1
ATOM 614 C CA . VAL A 1 83 ? -3.136 -10.355 6.520 1.00 92.81 83 VAL A CA 1
ATOM 615 C C . VAL A 1 83 ? -3.262 -9.072 7.338 1.00 92.81 83 VAL A C 1
ATOM 617 O O . VAL A 1 83 ? -3.966 -9.070 8.345 1.00 92.81 83 VAL A O 1
ATOM 620 N N . THR A 1 84 ? -2.632 -7.974 6.914 1.00 90.12 84 THR A N 1
ATOM 621 C CA . THR A 1 84 ? -2.723 -6.681 7.607 1.00 90.12 84 THR A CA 1
ATOM 622 C C . THR A 1 84 ? -4.142 -6.135 7.584 1.00 90.12 84 THR A C 1
ATOM 624 O O . THR A 1 84 ? -4.592 -5.607 8.594 1.00 90.12 84 THR A O 1
ATOM 627 N N . PHE A 1 85 ? -4.882 -6.336 6.490 1.00 92.25 85 PHE A N 1
ATOM 628 C CA . PHE A 1 85 ? -6.281 -5.937 6.395 1.00 92.25 85 PHE A CA 1
ATOM 629 C C . PHE A 1 85 ? -7.146 -6.699 7.405 1.00 92.25 85 PHE A C 1
ATOM 631 O O . PHE A 1 85 ? -7.873 -6.093 8.186 1.00 92.25 85 PHE A O 1
ATOM 638 N N . ALA A 1 86 ? -7.023 -8.029 7.457 1.00 91.50 86 ALA A N 1
ATOM 639 C CA . ALA A 1 86 ? -7.773 -8.861 8.397 1.00 91.50 86 ALA A CA 1
ATOM 640 C C . ALA A 1 86 ? -7.425 -8.555 9.865 1.00 91.50 86 ALA A C 1
ATOM 642 O O . ALA A 1 86 ? -8.319 -8.469 10.710 1.00 91.50 86 ALA A O 1
ATOM 643 N N . LEU A 1 87 ? -6.136 -8.362 10.169 1.00 87.62 87 LEU A N 1
ATOM 644 C CA . LEU A 1 87 ? -5.678 -7.976 11.506 1.00 87.62 87 LEU A CA 1
ATOM 645 C C . LEU A 1 87 ? -6.177 -6.583 11.895 1.00 87.62 87 LEU A C 1
ATOM 647 O O . LEU A 1 87 ? -6.612 -6.398 13.029 1.00 87.62 87 LEU A O 1
ATOM 651 N N . GLY A 1 88 ? -6.152 -5.630 10.962 1.00 87.44 88 GLY A N 1
ATOM 652 C CA . GLY A 1 88 ? -6.674 -4.284 11.161 1.00 87.44 88 GLY A CA 1
ATOM 653 C C . GLY A 1 88 ? -8.175 -4.295 11.431 1.00 87.44 88 GLY A C 1
ATOM 654 O O . GLY A 1 88 ? -8.606 -3.757 12.444 1.00 87.44 88 GLY A O 1
ATOM 655 N N . LEU A 1 89 ? -8.966 -5.016 10.630 1.00 88.56 89 LEU A N 1
ATOM 656 C CA . LEU A 1 89 ? -10.405 -5.167 10.875 1.00 88.56 89 LEU A CA 1
ATOM 657 C C . LEU A 1 89 ? -10.706 -5.714 12.266 1.00 88.56 89 LEU A C 1
ATOM 659 O O . LEU A 1 89 ? -11.563 -5.181 12.968 1.00 88.56 89 LEU A O 1
ATOM 663 N N . TRP A 1 90 ? -9.998 -6.766 12.674 1.00 86.62 90 TRP A N 1
ATOM 664 C CA . TRP A 1 90 ? -10.166 -7.340 14.002 1.00 86.62 90 TRP A CA 1
ATOM 665 C C . TRP A 1 90 ? -9.766 -6.351 15.105 1.00 86.62 90 TRP A C 1
ATOM 667 O O . TRP A 1 90 ? -10.512 -6.189 16.069 1.00 86.62 90 TRP A O 1
ATOM 677 N N . ALA A 1 91 ? -8.634 -5.659 14.958 1.00 83.00 91 ALA A N 1
ATOM 678 C CA . ALA A 1 91 ? -8.145 -4.704 15.949 1.00 83.00 91 ALA A CA 1
ATOM 679 C C . ALA A 1 91 ? -9.080 -3.493 16.099 1.00 83.00 91 ALA A C 1
ATOM 681 O O . ALA A 1 91 ? -9.414 -3.115 17.222 1.00 83.00 91 ALA A O 1
ATOM 682 N N . VAL A 1 92 ? -9.548 -2.916 14.987 1.00 83.62 92 VAL A N 1
ATOM 683 C CA . VAL A 1 92 ? -10.475 -1.777 15.002 1.00 83.62 92 VAL A CA 1
ATOM 684 C C . VAL A 1 92 ? -11.842 -2.197 15.533 1.00 83.62 92 VAL A C 1
ATOM 686 O O . VAL A 1 92 ? -12.418 -1.476 16.340 1.00 83.62 92 VAL A O 1
ATOM 689 N N . ALA A 1 93 ? -12.350 -3.375 15.155 1.00 84.88 93 ALA A N 1
ATOM 690 C CA . ALA A 1 93 ? -13.625 -3.869 15.674 1.00 84.88 93 ALA A CA 1
ATOM 691 C C . ALA A 1 93 ? -13.590 -4.003 17.202 1.00 84.88 93 ALA A C 1
ATOM 693 O O . ALA A 1 93 ? -14.478 -3.495 17.879 1.00 84.88 93 ALA A O 1
ATOM 694 N N . ARG A 1 94 ? -12.521 -4.596 17.749 1.00 82.44 94 ARG A N 1
ATOM 695 C CA . ARG A 1 94 ? -12.308 -4.689 19.202 1.00 82.44 94 ARG A CA 1
ATOM 696 C C . ARG A 1 94 ? -12.186 -3.325 19.867 1.00 82.44 94 ARG A C 1
ATOM 698 O O . ARG A 1 94 ? -12.759 -3.106 20.925 1.00 82.44 94 ARG A O 1
ATOM 705 N N . TYR A 1 95 ? -11.474 -2.395 19.241 1.00 80.12 95 TYR A N 1
ATOM 706 C CA . TYR A 1 95 ? -11.325 -1.053 19.786 1.00 80.12 95 TYR A CA 1
ATOM 707 C C . TYR A 1 95 ? -12.662 -0.300 19.862 1.00 80.12 95 TYR A C 1
ATOM 709 O O . TYR A 1 95 ? -12.939 0.361 20.862 1.00 80.12 95 TYR A O 1
ATOM 717 N N . LEU A 1 96 ? -13.485 -0.404 18.814 1.00 81.19 96 LEU A N 1
ATOM 718 C CA . LEU A 1 96 ? -14.801 0.232 18.747 1.00 81.19 96 LEU A CA 1
ATOM 719 C C . LEU A 1 96 ? -15.817 -0.427 19.693 1.00 81.19 96 LEU A C 1
ATOM 721 O O . LEU A 1 96 ? -16.693 0.270 20.195 1.00 81.19 96 LEU A O 1
ATOM 725 N N . GLU A 1 97 ? -15.690 -1.732 19.975 1.00 81.69 97 GLU A N 1
ATOM 726 C CA . GLU A 1 97 ? -16.463 -2.413 21.031 1.00 81.69 97 GLU A CA 1
ATOM 727 C C . GLU A 1 97 ? -16.209 -1.776 22.408 1.00 81.69 97 GLU A C 1
ATOM 729 O O . GLU A 1 97 ? -17.154 -1.527 23.156 1.00 81.69 97 GLU A O 1
ATOM 734 N N . ASP A 1 98 ? -14.945 -1.476 22.721 1.00 76.31 98 ASP A N 1
ATOM 735 C CA . ASP A 1 98 ? -14.538 -0.899 24.008 1.00 76.31 98 ASP A CA 1
ATOM 736 C C . ASP A 1 98 ? -14.726 0.632 24.084 1.00 76.31 98 ASP A C 1
ATOM 738 O O . ASP A 1 98 ? -14.713 1.198 25.177 1.00 76.31 98 ASP A O 1
ATOM 742 N N . ASN A 1 99 ? -14.885 1.316 22.941 1.00 75.62 99 ASN A N 1
ATOM 743 C CA . ASN A 1 99 ? -14.983 2.782 22.838 1.00 75.62 99 ASN A CA 1
ATOM 744 C C . ASN A 1 99 ? -16.084 3.205 21.840 1.00 75.62 99 ASN A C 1
ATOM 746 O O . ASN A 1 99 ? -15.778 3.812 20.806 1.00 75.62 99 ASN A O 1
ATOM 750 N N . PRO A 1 100 ? -17.364 2.899 22.114 1.00 72.50 100 PRO A N 1
ATOM 751 C CA . PRO A 1 100 ? -18.461 3.056 21.155 1.00 72.50 100 PRO A CA 1
ATOM 752 C C . PRO A 1 100 ? -18.736 4.510 20.734 1.00 72.50 100 PRO A C 1
ATOM 754 O O . PRO A 1 100 ? -19.327 4.752 19.685 1.00 72.50 100 PRO A O 1
ATOM 757 N N . GLU A 1 101 ? -18.315 5.499 21.523 1.00 73.69 101 GLU A N 1
ATOM 758 C CA . GLU A 1 101 ? -18.428 6.920 21.183 1.00 73.69 101 GLU A CA 1
ATOM 759 C C . GLU A 1 101 ? -17.385 7.407 20.163 1.00 73.69 101 GLU A C 1
ATOM 761 O O . GLU A 1 101 ? -17.562 8.467 19.550 1.00 73.69 101 GLU A O 1
ATOM 766 N N . ARG A 1 102 ? -16.294 6.660 19.960 1.00 68.31 102 ARG A N 1
ATOM 767 C CA . ARG A 1 102 ? -15.232 7.046 19.031 1.00 68.31 102 ARG A CA 1
ATOM 768 C C . ARG A 1 102 ? -15.535 6.536 17.631 1.00 68.31 102 ARG A C 1
ATOM 770 O O . ARG A 1 102 ? -15.756 5.354 17.413 1.00 68.31 102 ARG A O 1
ATOM 777 N N . HIS A 1 103 ? -15.484 7.453 16.678 1.00 59.44 103 HIS A N 1
ATOM 778 C CA . HIS A 1 103 ? -15.603 7.171 15.258 1.00 59.44 103 HIS A CA 1
ATOM 779 C C . HIS A 1 103 ? -14.254 7.557 14.652 1.00 59.44 103 HIS A C 1
ATOM 781 O O . HIS A 1 103 ? -13.871 8.718 14.761 1.00 59.44 103 HIS A O 1
ATOM 787 N N . ASP A 1 104 ? -13.527 6.577 14.116 1.00 61.03 104 ASP A N 1
ATOM 788 C CA . ASP A 1 104 ? -12.161 6.709 13.582 1.00 61.03 104 ASP A CA 1
ATOM 789 C C . ASP A 1 104 ? -11.059 6.975 14.642 1.00 61.03 104 ASP A C 1
ATOM 791 O O . ASP A 1 104 ? -10.723 8.122 14.973 1.00 61.03 104 ASP A O 1
ATOM 795 N N . PRO A 1 105 ? -10.494 5.911 15.248 1.00 62.59 105 PRO A N 1
ATOM 796 C CA . PRO A 1 105 ? -9.397 6.055 16.183 1.00 62.59 1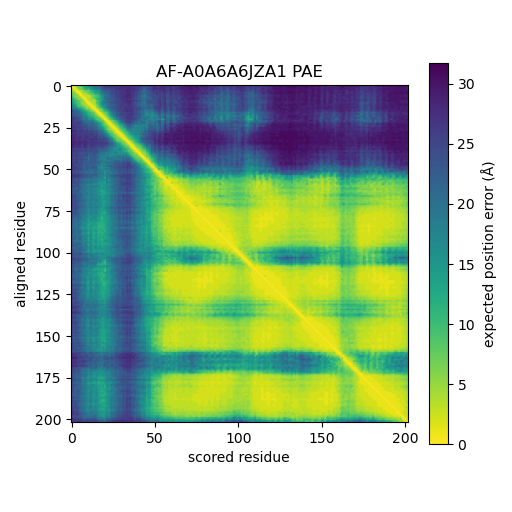05 PRO A CA 1
ATOM 797 C C . PRO A 1 105 ? -8.129 6.406 15.414 1.00 62.59 105 PRO A C 1
ATOM 799 O O . PRO A 1 105 ? -7.504 5.550 14.797 1.00 62.59 105 PRO A O 1
ATOM 802 N N . ALA A 1 106 ? -7.684 7.655 15.545 1.00 58.66 106 ALA A N 1
ATOM 803 C CA . ALA A 1 106 ? -6.427 8.123 14.963 1.00 58.66 106 ALA A CA 1
ATOM 804 C C . ALA A 1 106 ? -5.192 7.313 15.415 1.00 58.66 106 ALA A C 1
ATOM 806 O O . ALA A 1 106 ? -4.090 7.574 14.923 1.00 58.66 106 ALA A O 1
ATOM 807 N N . GLU A 1 107 ? -5.352 6.440 16.418 1.00 62.62 107 GLU A N 1
ATOM 808 C CA . GLU A 1 107 ? -4.380 5.485 16.931 1.00 62.62 107 GLU A CA 1
ATOM 809 C C . GLU A 1 107 ? -4.242 4.199 16.113 1.00 62.62 107 GLU A C 1
ATOM 811 O O . GLU A 1 107 ? -3.298 3.459 16.361 1.00 62.62 107 GLU A O 1
ATOM 816 N N . VAL A 1 108 ? -5.134 3.921 15.166 1.00 67.75 108 VAL A N 1
ATOM 817 C CA . VAL A 1 108 ? -4.982 2.801 14.237 1.00 67.75 108 VAL A CA 1
ATOM 818 C C . VAL A 1 108 ? -3.938 3.210 13.202 1.00 67.75 108 VAL A C 1
ATOM 820 O O . VAL A 1 108 ? -4.009 4.285 12.628 1.00 67.75 108 VAL A O 1
ATOM 823 N N . VAL A 1 109 ? -2.888 2.401 13.081 1.00 80.75 109 VAL A N 1
ATOM 824 C CA . VAL A 1 109 ? -1.788 2.612 12.118 1.00 80.75 109 VAL A CA 1
ATOM 825 C C . VAL A 1 109 ? -1.750 1.470 11.095 1.00 80.75 109 VAL A C 1
ATOM 827 O O . VAL A 1 109 ? -1.023 1.504 10.109 1.00 80.75 109 VAL A O 1
ATOM 830 N N . VAL A 1 110 ? -2.493 0.391 11.362 1.00 82.38 110 VAL A N 1
ATOM 831 C CA . VAL A 1 110 ? -2.480 -0.841 10.561 1.00 82.38 110 VAL A CA 1
ATOM 832 C C . VAL A 1 110 ? -3.153 -0.635 9.204 1.00 82.38 110 VAL A C 1
ATOM 834 O O . VAL A 1 110 ? -2.729 -1.254 8.230 1.00 82.38 110 VAL A O 1
ATOM 837 N N . ASP A 1 111 ? -4.162 0.226 9.148 1.00 84.75 111 ASP A N 1
ATOM 838 C CA . ASP A 1 111 ? -4.763 0.772 7.929 1.00 84.75 111 ASP A CA 1
ATOM 839 C C . ASP A 1 111 ? -3.696 1.391 7.017 1.00 84.75 111 ASP A C 1
ATOM 841 O O . ASP A 1 111 ? -3.556 0.954 5.872 1.00 84.75 111 ASP A O 1
ATOM 845 N N . GLU A 1 112 ? -2.828 2.248 7.553 1.00 89.06 112 GLU A N 1
ATOM 846 C CA . GLU A 1 112 ? -1.804 2.928 6.757 1.00 89.06 112 GLU A CA 1
ATOM 847 C C . GLU A 1 112 ? -0.702 1.972 6.289 1.00 89.06 112 GLU A C 1
ATOM 849 O O . GLU A 1 112 ? -0.224 2.060 5.155 1.00 89.06 112 GLU A O 1
ATOM 854 N N . VAL A 1 113 ? -0.293 1.020 7.143 1.00 89.56 113 VAL A N 1
ATOM 855 C CA . VAL A 1 113 ? 0.635 -0.051 6.734 1.00 89.56 113 VAL A CA 1
ATOM 856 C C . VAL A 1 113 ? 0.019 -0.859 5.596 1.00 89.56 113 VAL A C 1
ATOM 858 O O . VAL A 1 113 ? 0.702 -1.190 4.622 1.00 89.56 113 VAL A O 1
ATOM 861 N N . CYS A 1 114 ? -1.270 -1.176 5.706 1.00 92.50 114 CYS A N 1
ATOM 862 C CA . CYS A 1 114 ? -2.001 -1.961 4.727 1.00 92.50 114 CYS A CA 1
ATOM 863 C C . CYS A 1 114 ? -2.122 -1.212 3.390 1.00 92.50 114 CYS A C 1
ATOM 865 O O . CYS A 1 114 ? -1.783 -1.771 2.342 1.00 92.50 114 CYS A O 1
ATOM 867 N N . GLY A 1 115 ? -2.531 0.058 3.428 1.00 93.12 115 GLY A N 1
ATOM 868 C CA . GLY A 1 115 ? -2.635 0.940 2.269 1.00 93.12 115 GLY A CA 1
ATOM 869 C C . GLY A 1 115 ? -1.286 1.153 1.585 1.00 93.12 115 GLY A C 1
ATOM 870 O O . GLY A 1 115 ? -1.151 0.904 0.385 1.00 93.12 115 GLY A O 1
ATOM 871 N N . GLN A 1 116 ? -0.238 1.492 2.339 1.00 94.62 116 GL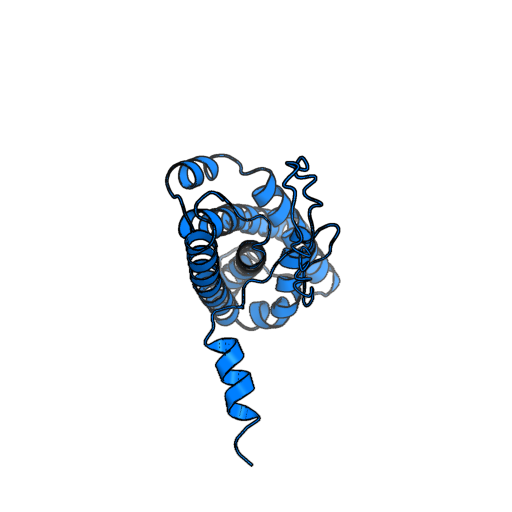N A N 1
ATOM 872 C CA . GLN A 1 116 ? 1.097 1.678 1.773 1.00 94.62 116 GLN A CA 1
ATOM 873 C C . GLN A 1 116 ? 1.662 0.385 1.168 1.00 94.62 116 GLN A C 1
ATOM 875 O O . GLN A 1 116 ? 2.285 0.420 0.103 1.00 94.62 116 GLN A O 1
ATOM 880 N N . THR A 1 117 ? 1.437 -0.767 1.808 1.00 94.44 117 THR A N 1
ATOM 881 C CA . THR A 1 117 ? 1.847 -2.068 1.253 1.00 94.44 117 THR A CA 1
ATOM 882 C C . THR A 1 117 ? 1.126 -2.338 -0.067 1.00 94.44 117 THR A C 1
ATOM 884 O O . THR A 1 117 ? 1.749 -2.817 -1.019 1.00 94.44 117 THR A O 1
ATOM 887 N N . LEU A 1 118 ? -0.158 -1.979 -0.171 1.00 95.69 118 LEU A N 1
ATOM 888 C CA . LEU A 1 118 ? -0.918 -2.093 -1.413 1.00 95.69 118 LEU A CA 1
ATOM 889 C C . LEU A 1 118 ? -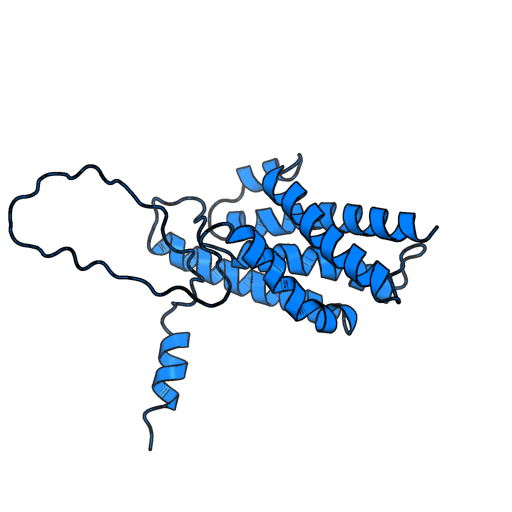0.356 -1.179 -2.516 1.00 95.69 118 LEU A C 1
ATOM 891 O O . LEU A 1 118 ? -0.200 -1.649 -3.647 1.00 95.69 118 LEU A O 1
ATOM 895 N N . VAL A 1 119 ? 0.048 0.056 -2.176 1.00 95.75 119 VAL A N 1
ATOM 896 C CA . VAL A 1 119 ? 0.693 1.000 -3.113 1.00 95.75 119 VAL A CA 1
ATOM 897 C C . VAL A 1 119 ? 1.943 0.423 -3.767 1.00 95.75 119 VAL A C 1
ATOM 899 O O . VAL A 1 119 ? 2.166 0.617 -4.961 1.00 95.75 119 VAL A O 1
ATOM 902 N N . LEU A 1 120 ? 2.747 -0.323 -3.012 1.00 94.06 120 LEU A N 1
ATOM 903 C CA . LEU A 1 120 ? 3.951 -0.972 -3.536 1.00 94.06 120 LEU A CA 1
ATOM 904 C C . LEU A 1 120 ? 3.632 -2.283 -4.272 1.00 94.06 120 LEU A C 1
ATOM 906 O O . LEU A 1 120 ? 4.309 -2.646 -5.235 1.00 94.06 120 LEU A O 1
ATOM 910 N N . THR A 1 121 ? 2.587 -2.991 -3.839 1.00 95.06 121 THR A N 1
ATOM 911 C CA . THR A 1 121 ? 2.220 -4.311 -4.366 1.00 95.06 121 THR A CA 1
ATOM 912 C C . THR A 1 121 ? 1.592 -4.229 -5.757 1.00 95.06 121 THR A C 1
ATOM 914 O O . THR A 1 121 ? 1.939 -5.042 -6.613 1.00 95.06 121 THR A O 1
ATOM 917 N N . ILE A 1 122 ? 0.710 -3.260 -6.032 1.00 95.06 122 ILE A N 1
ATOM 918 C CA . ILE A 1 122 ? 0.030 -3.141 -7.337 1.00 95.06 122 ILE A CA 1
ATOM 919 C C . ILE A 1 122 ? 1.034 -3.018 -8.508 1.00 95.06 122 ILE A C 1
ATOM 921 O O . ILE A 1 122 ? 0.962 -3.840 -9.425 1.00 95.06 122 ILE A O 1
ATOM 925 N N . PRO A 1 123 ? 2.018 -2.095 -8.483 1.00 93.25 123 PRO A N 1
ATOM 926 C CA . PRO A 1 123 ? 3.109 -2.035 -9.462 1.00 93.25 123 PRO A CA 1
ATOM 927 C C . PRO A 1 123 ? 3.852 -3.360 -9.673 1.00 93.25 123 PRO A C 1
ATOM 929 O O . PRO A 1 123 ? 4.147 -3.738 -10.811 1.00 93.25 123 PRO A O 1
ATOM 932 N N . CYS A 1 124 ? 4.120 -4.089 -8.583 1.00 91.81 124 CYS A N 1
ATOM 933 C CA . CYS A 1 124 ? 4.796 -5.383 -8.635 1.00 91.81 124 CYS A CA 1
ATOM 934 C C . CYS A 1 124 ? 3.920 -6.441 -9.321 1.00 91.81 124 CYS A C 1
ATOM 936 O O . CYS A 1 124 ? 4.418 -7.177 -10.170 1.00 91.81 124 CYS A O 1
ATOM 938 N N . ILE A 1 125 ? 2.614 -6.483 -9.022 1.00 93.88 125 ILE A N 1
ATOM 939 C CA . ILE A 1 125 ? 1.658 -7.379 -9.695 1.00 93.88 125 ILE A CA 1
ATOM 940 C C . ILE A 1 125 ? 1.634 -7.091 -11.198 1.00 93.88 125 ILE A C 1
ATOM 942 O O . ILE A 1 125 ? 1.732 -8.020 -11.998 1.00 93.88 125 ILE A O 1
ATOM 946 N N . LEU A 1 126 ? 1.504 -5.823 -11.595 1.00 93.00 126 LEU A N 1
ATOM 947 C CA . LEU A 1 126 ? 1.397 -5.445 -13.007 1.00 93.00 126 LEU A CA 1
ATOM 948 C C . LEU A 1 126 ? 2.668 -5.806 -13.786 1.00 93.00 126 LEU A C 1
ATOM 950 O O . LEU A 1 126 ? 2.576 -6.414 -14.853 1.00 93.00 126 LEU A O 1
ATOM 954 N N . THR A 1 127 ? 3.841 -5.524 -13.213 1.00 90.69 127 THR A N 1
ATOM 955 C CA . THR A 1 127 ? 5.128 -5.889 -13.821 1.00 90.69 127 THR A CA 1
ATOM 956 C C . THR A 1 127 ? 5.295 -7.410 -13.925 1.00 90.69 127 THR A C 1
ATOM 958 O O . THR A 1 127 ? 5.628 -7.919 -14.992 1.00 90.69 127 THR A O 1
ATOM 961 N N . GLN A 1 128 ? 5.019 -8.171 -12.856 1.00 89.94 128 GLN A N 1
ATOM 962 C CA . GLN A 1 128 ? 5.182 -9.635 -12.849 1.00 89.94 128 GLN A CA 1
ATOM 963 C C . GLN A 1 128 ? 4.190 -10.361 -13.769 1.00 89.94 128 GLN A C 1
ATOM 965 O O . GLN A 1 128 ? 4.492 -11.440 -14.273 1.00 89.94 128 GLN A O 1
ATOM 970 N N . ARG A 1 129 ? 3.013 -9.773 -14.020 1.00 91.25 129 ARG A N 1
ATOM 971 C CA . ARG A 1 129 ? 2.046 -10.282 -15.008 1.00 91.25 129 ARG A CA 1
ATOM 972 C C . ARG A 1 129 ? 2.377 -9.881 -16.447 1.00 91.25 129 ARG A C 1
ATOM 974 O O . ARG A 1 129 ? 1.660 -10.302 -17.351 1.00 91.25 129 ARG A O 1
ATOM 981 N N . GLY A 1 130 ? 3.429 -9.092 -16.665 1.00 88.12 130 GLY A N 1
ATOM 982 C CA . GLY A 1 130 ? 3.867 -8.673 -17.994 1.00 88.12 130 GLY A CA 1
ATOM 983 C C . GLY A 1 130 ? 2.914 -7.688 -18.669 1.00 88.12 130 GLY A C 1
ATOM 984 O O . GLY A 1 130 ? 2.737 -7.749 -19.885 1.00 88.12 130 GLY A O 1
ATOM 985 N N . VAL A 1 131 ? 2.268 -6.802 -17.902 1.00 89.69 131 VAL A N 1
ATOM 986 C CA . VAL A 1 131 ? 1.444 -5.732 -18.482 1.00 89.69 131 VAL A CA 1
ATOM 987 C C . VAL A 1 131 ? 2.338 -4.822 -19.329 1.00 89.69 131 VAL A C 1
ATOM 989 O O . VAL A 1 131 ? 3.343 -4.301 -18.852 1.00 89.69 131 VAL A O 1
ATOM 992 N N . PHE A 1 132 ? 1.984 -4.653 -20.604 1.00 86.12 132 PHE A N 1
ATOM 993 C CA . PHE A 1 132 ? 2.792 -3.896 -21.559 1.00 86.12 132 PHE A CA 1
ATOM 994 C C . PHE A 1 132 ? 2.976 -2.434 -21.122 1.00 86.12 132 PHE A C 1
ATOM 996 O O . PHE A 1 132 ? 2.016 -1.783 -20.712 1.00 86.12 132 PHE A O 1
ATOM 1003 N N . GLY A 1 133 ? 4.204 -1.920 -21.243 1.00 82.19 133 GLY A N 1
ATOM 1004 C CA . GLY A 1 133 ? 4.549 -0.538 -20.890 1.00 82.19 133 GLY A CA 1
ATOM 1005 C C . GLY A 1 133 ? 4.690 -0.275 -19.388 1.00 82.19 133 GLY A C 1
ATOM 1006 O O . GLY A 1 133 ? 4.783 0.882 -18.989 1.00 82.19 133 GLY A O 1
ATOM 1007 N N . VAL A 1 134 ? 4.698 -1.324 -18.559 1.00 86.81 134 VAL A N 1
ATOM 1008 C CA . VAL A 1 134 ? 4.902 -1.231 -17.112 1.00 86.81 134 VAL A CA 1
ATOM 1009 C C . VAL A 1 134 ? 6.221 -1.894 -16.738 1.00 86.81 134 VAL A C 1
ATOM 1011 O O . VAL A 1 134 ? 6.374 -3.108 -16.870 1.00 86.81 134 VAL A O 1
ATOM 1014 N N . HIS A 1 135 ? 7.157 -1.101 -16.222 1.00 86.50 135 HIS A N 1
ATOM 1015 C CA . HIS A 1 135 ? 8.456 -1.581 -15.766 1.00 86.50 135 HIS A CA 1
ATOM 1016 C C . HIS A 1 135 ? 8.737 -1.122 -14.334 1.00 86.50 135 HIS A C 1
ATOM 1018 O O . HIS A 1 135 ? 8.471 0.024 -13.964 1.00 86.50 135 HIS A O 1
ATOM 1024 N N . LEU A 1 136 ? 9.282 -2.033 -13.522 1.00 85.94 136 LEU A N 1
ATOM 1025 C CA . LEU A 1 136 ? 9.808 -1.698 -12.202 1.00 85.94 136 LEU A CA 1
ATOM 1026 C C . LEU A 1 136 ? 11.285 -1.280 -12.335 1.00 85.94 136 LEU A C 1
ATOM 1028 O O . LEU A 1 136 ? 12.028 -1.940 -13.067 1.00 85.94 136 LEU A O 1
ATOM 1032 N N . PRO A 1 137 ? 11.736 -0.243 -11.611 1.00 85.62 137 PRO A N 1
ATOM 1033 C CA . PRO A 1 137 ? 13.142 0.150 -11.557 1.00 85.62 137 PRO A CA 1
ATOM 1034 C C . PRO A 1 137 ? 14.072 -0.998 -11.134 1.00 85.62 137 PRO A C 1
ATOM 1036 O O . PRO A 1 137 ? 13.871 -1.623 -10.089 1.00 85.62 137 PRO A O 1
ATOM 1039 N N . SER A 1 138 ? 15.136 -1.240 -11.903 1.00 84.19 138 SER A N 1
ATOM 1040 C CA . SER A 1 138 ? 16.164 -2.238 -11.566 1.00 84.19 138 SER A CA 1
ATOM 1041 C C . SER A 1 138 ? 17.366 -1.656 -10.823 1.00 84.19 138 SER A C 1
ATOM 1043 O O . SER A 1 138 ? 18.058 -2.385 -10.118 1.00 84.19 138 SER A O 1
ATOM 1045 N N . ASP A 1 139 ? 17.641 -0.363 -10.982 1.00 88.38 139 ASP A N 1
ATOM 1046 C CA . ASP A 1 139 ? 18.757 0.309 -10.324 1.00 88.38 139 ASP A CA 1
ATOM 1047 C C . ASP A 1 139 ? 18.352 0.918 -8.970 1.00 88.38 139 ASP A C 1
ATOM 1049 O O . ASP A 1 139 ? 17.196 1.269 -8.723 1.00 88.38 139 ASP A O 1
ATOM 1053 N N . ALA A 1 140 ? 19.335 1.059 -8.079 1.00 87.31 140 ALA A N 1
ATOM 1054 C CA . ALA A 1 140 ? 19.105 1.494 -6.703 1.00 87.31 140 ALA A CA 1
ATOM 1055 C C . ALA A 1 140 ? 18.543 2.924 -6.597 1.00 87.31 140 ALA A C 1
ATOM 1057 O O . ALA A 1 140 ? 17.755 3.210 -5.691 1.00 87.31 140 ALA A O 1
ATOM 1058 N N . LEU A 1 141 ? 18.925 3.822 -7.514 1.00 88.00 141 LEU A N 1
ATOM 1059 C CA . LEU A 1 141 ? 18.450 5.205 -7.514 1.00 88.00 141 LEU A CA 1
ATOM 1060 C C . LEU A 1 141 ? 16.950 5.236 -7.819 1.00 88.00 141 LEU A C 1
ATOM 1062 O O . LEU A 1 141 ? 16.175 5.770 -7.026 1.00 88.00 141 LEU A O 1
ATOM 1066 N N . HIS A 1 142 ? 16.522 4.617 -8.919 1.00 86.56 142 HIS A N 1
ATOM 1067 C CA . HIS A 1 142 ? 15.116 4.636 -9.307 1.00 86.56 142 HIS A CA 1
ATOM 1068 C C . HIS A 1 142 ? 14.239 3.778 -8.390 1.00 86.56 142 HIS A C 1
ATOM 1070 O O . HIS A 1 142 ? 13.074 4.114 -8.188 1.00 86.56 142 HIS A O 1
ATOM 1076 N N . GLN A 1 143 ? 14.777 2.724 -7.764 1.00 88.38 143 GLN A N 1
ATOM 1077 C CA . GLN A 1 143 ? 14.067 2.015 -6.692 1.00 88.38 143 GLN A CA 1
ATOM 1078 C C . GLN A 1 143 ? 13.805 2.934 -5.500 1.00 88.38 143 GLN A C 1
ATOM 1080 O O . GLN A 1 143 ? 12.699 2.951 -4.968 1.00 88.38 143 GLN A O 1
ATOM 1085 N N . THR A 1 144 ? 14.789 3.750 -5.117 1.00 89.25 144 THR A N 1
ATOM 1086 C CA . THR A 1 144 ? 14.611 4.743 -4.050 1.00 89.25 144 THR A CA 1
ATOM 1087 C C . THR A 1 144 ? 13.563 5.784 -4.441 1.00 89.25 144 THR A C 1
ATOM 1089 O O . THR A 1 144 ? 12.680 6.085 -3.640 1.00 89.25 144 THR A O 1
ATOM 1092 N N . ILE A 1 145 ? 13.597 6.279 -5.685 1.00 89.88 145 ILE A N 1
ATOM 1093 C CA . ILE A 1 145 ? 12.577 7.197 -6.215 1.00 89.88 145 ILE A CA 1
ATOM 1094 C C . ILE A 1 145 ? 11.193 6.547 -6.144 1.00 89.88 145 ILE A C 1
ATOM 1096 O O . ILE A 1 145 ? 10.277 7.160 -5.612 1.00 89.88 145 ILE A O 1
ATOM 1100 N N . PHE A 1 146 ? 11.042 5.294 -6.579 1.00 91.50 146 PHE A N 1
ATOM 1101 C CA . PHE A 1 146 ? 9.779 4.558 -6.499 1.00 91.50 146 PHE A CA 1
ATOM 1102 C C . PHE A 1 146 ? 9.247 4.449 -5.063 1.00 91.50 146 PHE A C 1
ATOM 1104 O O . PHE A 1 146 ? 8.068 4.703 -4.828 1.00 91.50 146 PHE A O 1
ATOM 1111 N N . LEU A 1 147 ? 10.103 4.132 -4.088 1.00 91.62 147 LEU A N 1
ATOM 1112 C CA . LEU A 1 147 ? 9.705 4.053 -2.679 1.00 91.62 147 LEU A CA 1
ATOM 1113 C C . LEU A 1 147 ? 9.274 5.407 -2.116 1.00 91.62 147 LEU A C 1
ATOM 1115 O O . LEU A 1 147 ? 8.234 5.506 -1.463 1.00 91.62 147 LEU A O 1
ATOM 1119 N N . CYS A 1 148 ? 10.052 6.456 -2.384 1.00 91.94 148 CYS A N 1
ATOM 1120 C CA . CYS A 1 148 ? 9.739 7.807 -1.936 1.00 91.94 148 CYS A CA 1
ATOM 1121 C C . CYS A 1 148 ? 8.460 8.334 -2.597 1.00 91.94 148 CYS A C 1
ATOM 1123 O O . CYS A 1 148 ? 7.588 8.857 -1.904 1.00 91.94 148 CYS A O 1
ATOM 1125 N N . SER A 1 149 ? 8.313 8.155 -3.911 1.00 91.75 149 SER A N 1
ATOM 1126 C CA . SER A 1 149 ? 7.104 8.507 -4.655 1.00 91.75 149 SER A CA 1
ATOM 1127 C C . SER A 1 149 ? 5.899 7.727 -4.145 1.00 91.75 149 SER A C 1
ATOM 1129 O O . SER A 1 149 ? 4.862 8.330 -3.908 1.00 91.75 149 SER A O 1
ATOM 1131 N N . GLY A 1 150 ? 6.035 6.426 -3.883 1.00 92.50 150 GLY A N 1
ATOM 1132 C CA . GLY A 1 150 ? 4.966 5.607 -3.316 1.00 92.50 150 GLY A CA 1
ATOM 1133 C C . GLY A 1 150 ? 4.491 6.117 -1.957 1.00 92.50 150 GLY A C 1
ATOM 1134 O O . GLY A 1 150 ? 3.286 6.192 -1.729 1.00 92.50 150 GLY A O 1
ATOM 1135 N N . LEU A 1 151 ? 5.416 6.511 -1.078 1.00 92.75 151 LEU A N 1
ATOM 1136 C CA . LEU A 1 151 ? 5.088 7.070 0.236 1.00 92.75 151 LEU A CA 1
ATOM 1137 C C . LEU A 1 151 ? 4.391 8.429 0.127 1.00 92.75 151 LEU A C 1
ATOM 1139 O O . LEU A 1 151 ? 3.384 8.677 0.787 1.00 92.75 151 LEU A O 1
ATOM 1143 N N . VAL A 1 152 ? 4.906 9.311 -0.729 1.00 92.50 152 VAL A N 1
ATOM 1144 C CA . VAL A 1 152 ? 4.334 10.648 -0.929 1.00 92.50 152 VAL A CA 1
ATOM 1145 C C . VAL A 1 152 ? 2.964 10.562 -1.599 1.00 92.50 152 VAL A C 1
ATOM 1147 O O . VAL A 1 152 ? 2.018 11.179 -1.116 1.00 92.50 152 VAL A O 1
ATOM 1150 N N . CYS A 1 153 ? 2.828 9.777 -2.671 1.00 92.56 153 CYS A N 1
ATOM 1151 C CA . CYS A 1 153 ? 1.559 9.576 -3.361 1.00 92.56 153 CYS A CA 1
ATOM 1152 C C . CYS A 1 153 ? 0.509 9.019 -2.403 1.00 92.56 153 CYS A C 1
ATOM 1154 O O . CYS A 1 153 ? -0.565 9.603 -2.308 1.00 92.56 153 CYS A O 1
ATOM 1156 N N . PHE A 1 154 ? 0.818 7.956 -1.653 1.00 92.94 154 PHE A N 1
ATOM 1157 C CA . PHE A 1 154 ? -0.127 7.390 -0.690 1.00 92.94 154 PHE A CA 1
ATOM 1158 C C . PHE A 1 154 ? -0.644 8.453 0.281 1.00 92.94 154 PHE A C 1
ATOM 1160 O O . PHE A 1 154 ? -1.848 8.659 0.365 1.00 92.94 154 PHE A O 1
ATOM 1167 N N . ARG A 1 155 ? 0.256 9.213 0.918 1.00 89.94 155 ARG A N 1
ATOM 1168 C CA . ARG A 1 155 ? -0.129 10.264 1.871 1.00 89.94 155 ARG A CA 1
ATOM 1169 C C . ARG A 1 155 ? -0.928 11.397 1.242 1.00 89.94 155 ARG A C 1
ATOM 1171 O O . ARG A 1 155 ? -1.804 11.945 1.904 1.00 89.94 155 ARG A O 1
ATOM 1178 N N . ILE A 1 156 ? -0.640 11.766 -0.006 1.00 89.69 156 ILE A N 1
AT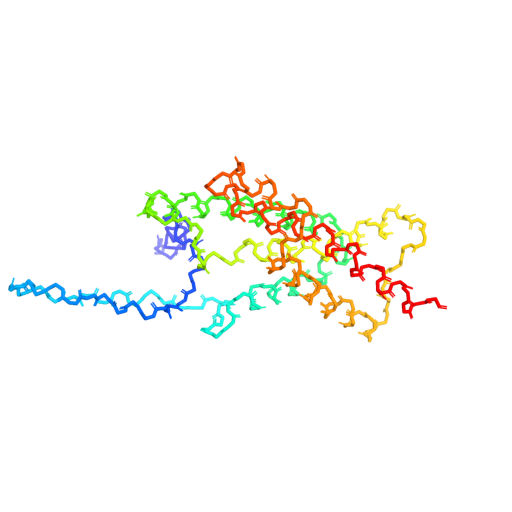OM 1179 C CA . ILE A 1 156 ? -1.449 12.760 -0.721 1.00 89.69 156 ILE A CA 1
ATOM 1180 C C . ILE A 1 156 ? -2.874 12.234 -0.895 1.00 89.69 156 ILE A C 1
ATOM 1182 O O . ILE A 1 156 ? -3.811 12.969 -0.613 1.00 89.69 156 ILE A O 1
ATOM 1186 N N . PHE A 1 157 ? -3.051 10.985 -1.328 1.00 89.19 157 PHE A N 1
ATOM 1187 C CA . PHE A 1 157 ? -4.377 10.413 -1.579 1.00 89.19 157 PHE A CA 1
ATOM 1188 C C . PHE A 1 157 ? -5.159 10.104 -0.298 1.00 89.19 157 PHE A C 1
ATOM 1190 O O . PHE A 1 157 ? -6.354 10.383 -0.260 1.00 89.19 157 PHE A O 1
ATOM 1197 N N . ASP A 1 158 ? -4.487 9.605 0.735 1.00 84.88 158 ASP A N 1
ATOM 1198 C CA . ASP A 1 158 ? -5.035 9.369 2.074 1.00 84.88 158 ASP A CA 1
ATOM 1199 C C . ASP A 1 158 ? -5.535 10.683 2.715 1.00 84.88 158 ASP A C 1
ATOM 1201 O O . ASP A 1 158 ? -6.679 10.791 3.142 1.00 84.88 158 ASP A O 1
ATOM 1205 N N . VAL A 1 159 ? -4.741 11.762 2.664 1.00 82.56 159 VAL A N 1
ATOM 1206 C CA . VAL A 1 159 ? -5.150 13.059 3.240 1.00 82.56 159 VAL A CA 1
ATOM 1207 C C . VAL A 1 159 ? -6.160 13.804 2.362 1.00 82.56 159 VAL A C 1
ATOM 1209 O O . VAL A 1 159 ? -7.074 14.444 2.882 1.00 82.56 159 VAL A O 1
ATOM 1212 N N . ALA A 1 160 ? -5.988 13.785 1.037 1.00 78.38 160 ALA A N 1
ATOM 1213 C CA . ALA A 1 160 ? -6.839 14.552 0.128 1.00 78.38 160 ALA A CA 1
ATOM 1214 C C . ALA A 1 160 ? -8.201 13.893 -0.123 1.00 78.38 160 ALA A C 1
ATOM 1216 O O . ALA A 1 160 ? -9.120 14.596 -0.545 1.00 78.38 160 ALA A O 1
ATOM 1217 N N . LYS A 1 161 ? -8.318 12.571 0.085 1.00 69.12 161 LYS A N 1
ATOM 1218 C CA . LYS A 1 161 ? -9.518 11.755 -0.170 1.00 69.12 161 LYS A CA 1
ATOM 1219 C C . LYS A 1 161 ? -10.286 12.195 -1.424 1.00 69.12 161 LYS A C 1
ATOM 1221 O O . LYS A 1 161 ? -11.458 12.579 -1.328 1.00 69.12 161 LYS A O 1
ATOM 1226 N N . PRO A 1 162 ? -9.652 12.213 -2.613 1.00 68.31 162 PRO A N 1
ATOM 1227 C CA . PRO A 1 162 ? -10.304 12.741 -3.799 1.00 68.31 162 PRO A CA 1
ATOM 1228 C C . PRO A 1 162 ? -11.541 11.909 -4.155 1.00 68.31 162 PRO A C 1
ATOM 1230 O O . PRO A 1 162 ? -11.585 10.689 -4.004 1.00 68.31 162 PRO A O 1
ATOM 1233 N N . TRP A 1 163 ? -12.572 12.584 -4.651 1.00 47.22 163 TRP A N 1
ATOM 1234 C CA . TRP A 1 163 ? -13.785 11.952 -5.165 1.00 47.22 163 TRP A CA 1
ATOM 1235 C C . TRP A 1 163 ? -13.413 10.913 -6.246 1.00 47.22 163 TRP A C 1
ATOM 1237 O O . TRP A 1 163 ? -12.642 11.274 -7.140 1.00 47.22 163 TRP A O 1
ATOM 1247 N N . PRO A 1 164 ? -13.880 9.641 -6.211 1.00 56.34 164 PRO A N 1
ATOM 1248 C CA . PRO A 1 164 ? -15.067 9.087 -5.538 1.00 56.34 164 PRO A CA 1
ATOM 1249 C C . PRO A 1 164 ? -14.830 8.365 -4.191 1.00 56.34 164 PRO A C 1
ATOM 1251 O O . PRO A 1 164 ? -15.771 7.767 -3.665 1.00 56.34 164 PRO A O 1
ATOM 1254 N N . VAL A 1 165 ? -13.618 8.413 -3.619 1.00 58.88 165 VAL A N 1
ATOM 1255 C CA . VAL A 1 165 ? -13.265 7.714 -2.358 1.00 58.88 165 VAL A CA 1
ATOM 1256 C C . VAL A 1 165 ? -14.201 8.111 -1.209 1.00 58.88 165 VAL A C 1
ATOM 1258 O O . VAL A 1 165 ? -14.750 7.260 -0.512 1.00 58.88 165 VAL A O 1
ATOM 1261 N N . CYS A 1 166 ? -14.524 9.400 -1.121 1.00 59.25 166 CYS A N 1
ATOM 1262 C CA . CYS A 1 166 ? -15.412 9.964 -0.105 1.00 59.25 166 CYS A CA 1
ATOM 1263 C C . CYS A 1 166 ? -16.883 9.483 -0.179 1.00 59.25 166 CYS A C 1
ATOM 1265 O O . CYS A 1 166 ? -17.623 9.658 0.786 1.00 59.25 166 CYS A O 1
ATOM 1267 N N . ILE A 1 167 ? -17.342 8.861 -1.280 1.00 57.72 167 ILE A N 1
ATOM 1268 C CA . ILE A 1 167 ? -18.700 8.274 -1.357 1.00 57.72 167 ILE A CA 1
ATOM 1269 C C . ILE A 1 167 ? -18.757 6.911 -0.654 1.00 57.72 167 ILE A C 1
ATOM 1271 O O . ILE A 1 167 ? -19.791 6.560 -0.080 1.00 57.72 167 ILE A O 1
ATOM 1275 N N . VAL A 1 168 ? -17.672 6.135 -0.727 1.00 57.19 168 VAL A N 1
ATOM 1276 C CA . VAL A 1 168 ? -17.568 4.824 -0.069 1.00 57.19 168 VAL A CA 1
ATOM 1277 C C . VAL A 1 168 ? -17.434 5.015 1.442 1.00 57.19 168 VAL A C 1
ATOM 1279 O O . VAL A 1 168 ? -18.168 4.372 2.192 1.00 57.19 168 VAL A O 1
ATOM 1282 N N . ASP A 1 169 ? -16.601 5.975 1.854 1.00 58.06 169 ASP A N 1
ATOM 1283 C CA . ASP A 1 169 ? -16.413 6.412 3.247 1.00 58.06 169 ASP A CA 1
ATOM 1284 C C . ASP A 1 169 ? -17.753 6.784 3.919 1.00 58.06 169 ASP A C 1
ATOM 1286 O O . ASP A 1 169 ? -18.119 6.269 4.972 1.00 58.06 169 ASP A O 1
ATOM 1290 N N . ALA A 1 170 ? -18.600 7.558 3.230 1.00 59.09 170 ALA A N 1
ATOM 1291 C CA . ALA A 1 170 ? -19.891 7.997 3.768 1.00 59.09 170 ALA A CA 1
ATOM 1292 C C . ALA A 1 170 ? -20.938 6.878 3.976 1.00 59.09 170 ALA A C 1
ATOM 1294 O O . ALA A 1 170 ? -21.982 7.125 4.584 1.00 59.09 170 ALA A O 1
ATOM 1295 N N . ARG A 1 171 ? -20.725 5.670 3.434 1.00 65.25 171 ARG A N 1
ATOM 1296 C CA . ARG A 1 171 ? -21.717 4.575 3.456 1.00 65.25 171 ARG A CA 1
ATOM 1297 C C . ARG A 1 171 ? -21.314 3.389 4.323 1.00 65.25 171 ARG A C 1
ATOM 1299 O O . ARG A 1 171 ? -22.191 2.605 4.685 1.00 65.25 171 ARG A O 1
ATOM 1306 N N . VAL A 1 172 ? -20.029 3.238 4.637 1.00 74.62 172 VAL A N 1
ATOM 1307 C CA . VAL A 1 172 ? -19.507 2.083 5.376 1.00 74.62 172 VAL A CA 1
ATOM 1308 C C . VAL A 1 172 ? -18.920 2.563 6.696 1.00 74.62 172 VAL A C 1
ATOM 1310 O O . VAL A 1 172 ? -17.816 3.080 6.742 1.00 74.62 172 VAL A O 1
ATOM 1313 N N . GLY A 1 173 ? -19.671 2.390 7.783 1.00 78.38 173 GLY A N 1
ATOM 1314 C CA . GLY A 1 173 ? -19.200 2.712 9.131 1.00 78.38 173 GLY A CA 1
ATOM 1315 C C . GLY A 1 173 ? -18.426 1.570 9.798 1.00 78.38 173 GLY A C 1
ATOM 1316 O O . GLY A 1 173 ? -18.417 0.426 9.335 1.00 78.38 173 GLY A O 1
ATOM 1317 N N . GLY A 1 174 ? -17.822 1.876 10.945 1.00 82.94 174 GLY A N 1
ATOM 1318 C CA . GLY A 1 174 ? -17.136 0.903 11.795 1.00 82.94 174 GLY A CA 1
ATOM 1319 C C . GLY A 1 174 ? -15.768 0.473 11.260 1.00 82.94 174 GLY A C 1
ATOM 1320 O O . GLY A 1 174 ? -15.145 1.171 10.466 1.00 82.94 174 GLY A O 1
ATOM 1321 N N . ALA A 1 175 ? -15.298 -0.698 11.695 1.00 83.25 175 ALA A N 1
ATOM 1322 C CA . ALA A 1 175 ? -13.956 -1.193 11.378 1.00 83.25 175 ALA A CA 1
ATOM 1323 C C . ALA A 1 175 ? -13.686 -1.357 9.875 1.00 83.25 175 ALA A C 1
ATOM 1325 O O . ALA A 1 175 ? -12.571 -1.121 9.417 1.00 83.25 175 ALA A O 1
ATOM 1326 N N . LEU A 1 176 ? -14.712 -1.741 9.109 1.00 86.88 176 LEU A N 1
ATOM 1327 C CA . LEU A 1 176 ? -14.610 -1.855 7.655 1.00 86.88 176 LEU A CA 1
ATOM 1328 C C . LEU A 1 176 ? -14.408 -0.498 6.988 1.00 86.88 176 LEU A C 1
ATOM 1330 O O . LEU A 1 176 ? -13.623 -0.431 6.053 1.00 86.88 176 LEU A O 1
ATOM 1334 N N . GLY A 1 177 ? -15.083 0.552 7.464 1.00 84.75 177 GLY A N 1
ATOM 1335 C CA . GLY A 1 177 ? -14.933 1.907 6.932 1.00 84.75 177 GLY A CA 1
ATOM 1336 C C . GLY A 1 177 ? -13.502 2.406 7.062 1.00 84.75 177 GLY A C 1
ATOM 1337 O O . GLY A 1 177 ? -12.881 2.725 6.056 1.00 84.75 177 GLY A O 1
ATOM 1338 N N . VAL A 1 178 ? -12.961 2.339 8.285 1.00 83.50 178 VAL A N 1
ATOM 1339 C CA . VAL A 1 178 ? -11.587 2.767 8.606 1.00 83.50 178 VAL A CA 1
ATOM 1340 C C . VAL A 1 178 ? -10.563 2.065 7.708 1.00 83.50 178 VAL A C 1
ATOM 1342 O O . VAL A 1 178 ? -9.769 2.709 7.040 1.00 83.50 178 VAL A O 1
ATOM 1345 N N . MET A 1 179 ? -10.624 0.733 7.608 1.00 88.38 179 MET A N 1
ATOM 1346 C CA . MET A 1 179 ? -9.655 -0.015 6.796 1.00 88.38 179 MET A CA 1
ATOM 1347 C C . MET A 1 179 ? -9.859 0.160 5.283 1.00 88.38 179 MET A C 1
ATOM 1349 O O . MET A 1 179 ? -8.902 0.040 4.517 1.00 88.38 179 MET A O 1
ATOM 1353 N N . LEU A 1 180 ? -11.099 0.354 4.819 1.00 87.81 180 LEU A N 1
ATOM 1354 C CA . LEU A 1 180 ? -11.385 0.515 3.391 1.00 87.81 180 LEU A CA 1
ATOM 1355 C C . LEU A 1 180 ? -10.955 1.879 2.864 1.00 87.81 180 LEU A C 1
ATOM 1357 O O . LEU A 1 180 ? -10.586 1.953 1.696 1.00 87.81 180 LEU A O 1
ATOM 1361 N N . ASP A 1 181 ? -10.990 2.920 3.687 1.00 84.62 181 ASP A N 1
ATOM 1362 C CA . ASP A 1 181 ? -10.609 4.275 3.296 1.00 84.62 181 ASP A CA 1
ATOM 1363 C C . ASP A 1 181 ? -9.172 4.319 2.734 1.00 84.62 181 ASP A C 1
ATOM 1365 O O . ASP A 1 181 ? -8.962 4.677 1.570 1.00 84.62 181 ASP A O 1
ATOM 1369 N N . ASP A 1 182 ? -8.209 3.761 3.474 1.00 88.38 182 ASP A N 1
ATOM 1370 C CA . ASP A 1 182 ? -6.800 3.666 3.063 1.00 88.38 182 ASP A CA 1
ATOM 1371 C C . ASP A 1 182 ? -6.575 2.745 1.859 1.00 88.38 182 ASP A C 1
ATOM 1373 O O . ASP A 1 182 ? -5.748 3.023 0.985 1.00 88.38 182 ASP A O 1
ATOM 1377 N N . ILE A 1 183 ? -7.321 1.640 1.768 1.00 91.25 183 ILE A N 1
ATOM 1378 C CA . ILE A 1 183 ? -7.254 0.723 0.620 1.00 91.25 183 ILE A CA 1
ATOM 1379 C C . ILE A 1 183 ? -7.747 1.412 -0.651 1.00 91.25 183 ILE A C 1
ATOM 1381 O O . ILE A 1 183 ? -7.143 1.271 -1.719 1.00 91.25 183 ILE A O 1
ATOM 1385 N N . VAL A 1 184 ? -8.846 2.155 -0.552 1.00 89.62 184 VAL A N 1
ATOM 1386 C CA . VAL A 1 184 ? -9.429 2.862 -1.687 1.00 89.62 184 VAL A CA 1
ATOM 1387 C C . VAL A 1 184 ? -8.530 4.031 -2.096 1.00 89.62 184 VAL A C 1
ATOM 1389 O O . VAL A 1 184 ? -8.356 4.241 -3.296 1.00 89.62 184 VAL A O 1
ATOM 1392 N N . ALA A 1 185 ? -7.893 4.730 -1.150 1.00 89.94 185 ALA A N 1
ATOM 1393 C CA . ALA A 1 185 ? -6.879 5.749 -1.431 1.00 89.94 185 ALA A CA 1
ATOM 1394 C C . ALA A 1 185 ? -5.603 5.165 -2.075 1.00 89.94 185 ALA A C 1
ATOM 1396 O O . ALA A 1 185 ? -5.009 5.778 -2.970 1.00 89.94 185 ALA A O 1
ATOM 1397 N N . ALA A 1 186 ? -5.199 3.952 -1.687 1.00 93.00 186 ALA A N 1
ATOM 1398 C CA . ALA A 1 186 ? -4.009 3.285 -2.208 1.00 93.00 186 ALA A CA 1
ATOM 1399 C C . ALA A 1 186 ? -4.103 2.927 -3.703 1.00 93.00 186 ALA A C 1
ATOM 1401 O O . ALA A 1 186 ? -3.093 2.966 -4.408 1.00 93.00 186 ALA A O 1
ATOM 1402 N N . ILE A 1 187 ? -5.288 2.606 -4.230 1.00 92.94 187 ILE A N 1
ATOM 1403 C CA . ILE A 1 187 ? -5.461 2.232 -5.647 1.00 92.94 187 ILE A CA 1
ATOM 1404 C C . ILE A 1 187 ? -5.032 3.359 -6.612 1.00 92.94 187 ILE A C 1
ATOM 1406 O O . ILE A 1 187 ? -4.117 3.132 -7.410 1.00 92.94 187 ILE A O 1
ATOM 1410 N N . PRO A 1 188 ? -5.621 4.573 -6.576 1.00 92.12 188 PRO A N 1
ATOM 1411 C CA . PRO A 1 188 ? -5.196 5.666 -7.445 1.00 92.12 188 PRO A CA 1
ATOM 1412 C C . PRO A 1 188 ? -3.764 6.122 -7.135 1.00 92.12 188 PRO A C 1
ATOM 1414 O O . PRO A 1 188 ? -3.020 6.425 -8.069 1.00 92.12 188 PRO A O 1
ATOM 1417 N N . ALA A 1 189 ? -3.332 6.085 -5.868 1.00 93.62 189 ALA A N 1
ATOM 1418 C CA . ALA A 1 189 ? -1.948 6.385 -5.496 1.00 93.62 189 ALA A CA 1
ATOM 1419 C C . ALA A 1 189 ? -0.940 5.449 -6.184 1.00 93.62 189 ALA A C 1
ATOM 1421 O O . ALA A 1 189 ? 0.090 5.911 -6.675 1.00 93.62 189 ALA A O 1
ATOM 1422 N N . SER A 1 190 ? -1.261 4.155 -6.281 1.00 94.00 190 SER A N 1
ATOM 1423 C CA . SER A 1 190 ? -0.444 3.152 -6.980 1.00 94.00 190 SER A CA 1
ATOM 1424 C C . SER A 1 190 ? -0.266 3.493 -8.453 1.00 94.00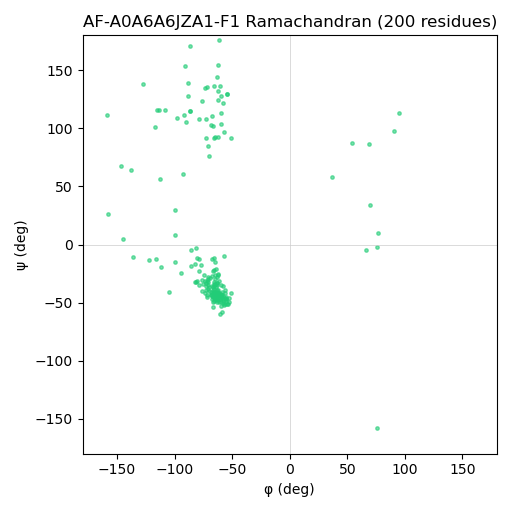 190 SER A C 1
ATOM 1426 O O . SER A 1 190 ? 0.839 3.413 -8.983 1.00 94.00 190 SER A O 1
ATOM 1428 N N . ILE A 1 191 ? -1.361 3.875 -9.116 1.00 92.81 191 ILE A N 1
ATOM 1429 C CA . ILE A 1 191 ? -1.376 4.185 -10.548 1.00 92.81 191 ILE A CA 1
ATOM 1430 C C . ILE A 1 191 ? -0.555 5.447 -10.819 1.00 92.81 191 ILE A C 1
ATOM 1432 O O . ILE A 1 191 ? 0.270 5.456 -11.730 1.00 92.81 191 ILE A O 1
ATOM 1436 N N . VAL A 1 192 ? -0.739 6.495 -10.011 1.00 92.75 192 VAL A N 1
ATOM 1437 C CA . VAL A 1 192 ? 0.019 7.746 -10.148 1.00 92.75 192 VAL A CA 1
ATOM 1438 C C . VAL A 1 192 ? 1.505 7.520 -9.882 1.00 92.75 192 VAL A C 1
ATOM 1440 O O . VAL A 1 192 ? 2.329 7.940 -10.691 1.00 92.75 192 VAL A O 1
ATOM 1443 N N . CYS A 1 193 ? 1.855 6.807 -8.807 1.00 92.50 193 CYS A N 1
ATOM 1444 C CA . CYS A 1 193 ? 3.243 6.455 -8.505 1.00 92.50 193 CYS A CA 1
ATOM 1445 C C . CYS A 1 193 ? 3.889 5.695 -9.674 1.00 92.50 193 CYS A C 1
ATOM 1447 O O . CYS A 1 193 ? 4.983 6.038 -10.127 1.00 92.50 193 CYS A O 1
ATOM 1449 N N . LEU A 1 194 ? 3.174 4.709 -10.222 1.00 91.31 194 LEU A N 1
ATOM 1450 C CA . LEU A 1 194 ? 3.646 3.929 -11.358 1.00 91.31 194 LEU A CA 1
ATOM 1451 C C . LEU A 1 194 ? 3.866 4.790 -12.603 1.00 91.31 194 LEU A C 1
ATOM 1453 O O . LEU A 1 194 ? 4.885 4.638 -13.275 1.00 91.31 194 LEU A O 1
ATOM 1457 N N . ALA A 1 195 ? 2.933 5.694 -12.901 1.00 90.50 195 ALA A N 1
ATOM 1458 C CA . ALA A 1 195 ? 3.032 6.600 -14.037 1.00 90.50 195 ALA A CA 1
ATOM 1459 C C . ALA A 1 195 ? 4.232 7.548 -13.905 1.00 90.50 195 ALA A C 1
ATOM 1461 O O . ALA A 1 195 ? 4.982 7.709 -14.863 1.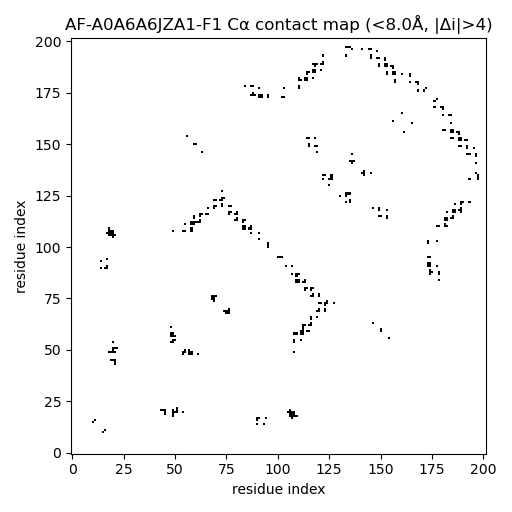00 90.50 195 ALA A O 1
ATOM 1462 N N . MET A 1 196 ? 4.461 8.123 -12.719 1.00 89.19 196 MET A N 1
ATOM 1463 C CA . MET A 1 196 ? 5.613 8.998 -12.456 1.00 89.19 196 MET A CA 1
ATOM 1464 C C . MET A 1 196 ? 6.943 8.275 -12.680 1.00 89.19 196 MET A C 1
ATOM 1466 O O . MET A 1 196 ? 7.867 8.819 -13.285 1.00 89.19 196 MET A O 1
ATOM 1470 N N . VAL A 1 197 ? 7.031 7.034 -12.205 1.00 86.94 197 VAL A N 1
ATOM 1471 C CA . VAL A 1 197 ? 8.252 6.234 -12.293 1.00 86.94 197 VAL A CA 1
ATOM 1472 C C . VAL A 1 197 ? 8.501 5.789 -13.733 1.00 86.94 197 VAL A C 1
ATOM 1474 O O . VAL A 1 197 ? 9.602 5.985 -14.228 1.00 86.94 197 VAL A O 1
ATOM 1477 N N . ASN A 1 198 ? 7.485 5.301 -14.455 1.00 86.00 198 ASN A N 1
ATOM 1478 C CA . ASN A 1 198 ? 7.629 4.935 -15.873 1.00 86.00 198 ASN A CA 1
ATOM 1479 C C . ASN A 1 198 ? 7.910 6.148 -16.775 1.00 86.00 198 ASN A C 1
ATOM 1481 O O . ASN A 1 198 ? 8.689 6.028 -17.712 1.00 86.00 198 ASN A O 1
ATOM 1485 N N . ALA A 1 199 ? 7.352 7.325 -16.473 1.00 84.81 199 ALA A N 1
ATOM 1486 C CA . ALA A 1 199 ? 7.674 8.561 -17.193 1.00 84.81 199 ALA A CA 1
ATOM 1487 C C . ALA A 1 199 ? 9.124 9.021 -16.975 1.00 84.81 199 ALA A C 1
ATOM 1489 O O . ALA A 1 199 ? 9.662 9.742 -17.803 1.00 84.81 199 ALA A O 1
ATOM 1490 N N . SER A 1 200 ? 9.758 8.598 -15.878 1.00 78.88 200 SER A N 1
ATOM 1491 C CA . SER A 1 200 ? 11.180 8.855 -15.626 1.00 78.88 200 SER A CA 1
ATOM 1492 C C . SER A 1 200 ? 12.101 7.903 -16.406 1.00 78.88 200 SER A C 1
ATOM 1494 O O . SER A 1 200 ? 13.304 8.140 -16.462 1.00 78.88 200 SER A O 1
ATOM 1496 N N . PHE A 1 201 ? 11.547 6.828 -16.985 1.00 69.62 201 PHE A N 1
ATOM 1497 C CA . PHE A 1 201 ? 12.269 5.801 -17.746 1.00 69.62 201 PHE A CA 1
ATOM 1498 C C . PHE A 1 201 ? 12.188 5.955 -19.270 1.00 69.62 201 PHE A C 1
ATOM 1500 O O . PHE A 1 201 ? 12.950 5.285 -19.970 1.00 69.62 201 PHE A O 1
ATOM 1507 N N . MET A 1 202 ? 11.260 6.772 -19.776 1.00 60.75 202 MET A N 1
ATOM 1508 C CA . MET A 1 202 ? 11.120 7.088 -21.206 1.00 60.75 202 MET A CA 1
ATOM 1509 C C . MET A 1 202 ? 12.051 8.228 -21.608 1.00 60.75 202 MET A C 1
ATOM 1511 O O . MET A 1 202 ? 12.629 8.127 -22.712 1.00 60.75 202 MET A O 1
#

Radius of gyration: 19.99 Å; Cα contacts (8 Å, |Δi|>4): 224; chains: 1; bounding box: 41×46×69 Å

pLDDT: mean 70.72, std 23.69, range [25.45, 95.75]

Secondary structure (DSSP, 8-state):
--SHHHHHHHHHHT--------------------S------------SS--SS-HHHHHHHHHGGGHHHHHH-HHHHHHHHHHHHHHHHHHHHHHHHH-TT-SS-TT--HHHHHHHHHHHHHHHHHHHTT-TT-----SHHHHHHHHHHHHHHHHHHHHH--TTHHHHHTT--SHHHHHHHHHHHHHHHHHHHHHHHHHTT-

Solvent-accessible surface area (backbone atoms only — not comparable to full-atom values): 11448 Å² total; per-residue (Å²): 144,85,66,70,70,54,54,62,51,51,55,67,71,67,71,70,72,63,66,59,53,65,78,78,86,75,81,66,80,82,75,89,70,87,75,95,71,80,81,79,76,80,77,75,78,68,84,92,53,59,42,85,88,48,34,66,58,31,19,32,54,54,30,57,76,49,41,70,55,21,69,76,31,31,65,55,22,50,49,47,31,53,51,36,44,55,50,32,35,53,39,42,42,55,50,38,71,78,36,72,89,61,78,79,67,88,34,63,38,45,35,41,24,24,13,39,35,42,25,59,18,52,54,34,43,43,33,74,71,62,43,84,94,49,71,76,65,87,50,72,67,52,39,48,49,47,54,53,40,36,54,51,33,29,52,50,29,56,72,62,45,57,86,71,49,56,63,56,50,76,72,36,72,65,33,63,21,61,44,45,48,29,45,56,23,13,54,62,18,20,53,51,32,47,48,57,50,42,64,73,72,111

Organism: Hevea brasiliensis (NCBI:txid3981)

Foldseek 3Di:
DPPPVCVVVVCVVPLPPLLFADDDDPPDPPPDDDDDDDPPDPPPDHDDFADNVCRQLSLLVVLVVCLVVLLVDLVSLVVLLVVLLVSQLSNQQVVCVVVVVDFADPGHSSLNSSLLSLLSSVLSVCVVVPPPLRDDDPDPVLNVLLSVLSSVLLVCLLVVVDPPLVVQLVPDGTSCSNNVSSNVSSPVSSVVSRVVSSVVVD

InterPro domains:
  IPR007686 YutG/PgpA domain [PF04608] (51-196)
  IPR007686 YutG/PgpA domain [cd06971] (51-195)
  IPR026037 Phosphatidylglycerophosphatase A [PTHR36305] (51-196)
  IPR036681 PgpA-like superfamily [SSF101307] (51-195)

Mean predicted aligned error: 12.98 Å